Protein AF-R6C6R6-F1 (afdb_monomer_lite)

Foldseek 3Di:
DVLLVVLVVLCVDPDPVSVVVSVVCNVVVVVVLVVVCVVPVQLNVLLVVLVVQLVVCQVVLDLDLVSNLQSQLSSQLSVQLVPDDDDPVLSNLSSNLRSLVSSLVSLLVLLLCVFVCQQVVHRGSLDDPPQDADPNSTTDPVSSLVSLVVSVVVNVVSLVVSVVSVVVDDPDPCVVVVCCCSVPVSVVSSVQSSDPDRDPPPPPPDDPD

Secondary structure (DSSP, 8-state):
-HHHHHHHHTTTSS-HHHHHHHHHHHHHHHHHHHHHHHH-HHHHHHHHHHHHHHHHHHHTT---HHHHHHHHHHHHHHHHHHH--S-HHHHHHHHHHHHHHHHHHHHHHHHHHHHHHHHHT---TT--TT--B-TTSPBPHHHHHHHHHHHHHHHHHHHHHHHHHHTTS--GGGHHHHHIIIIIIHHHHHHHHT-SSPPP---------

Sequence (209 aa):
MLDYHKLRDDLHDKGFKKRLAAAAMLPFFAKPYKQAAARQPYISQQIEQAMAFQREIEDMNIRSVDAAAEPTARMMKAVFRGVCRYDPDDREVMGEFGYLLGRFVYICDALDDLKDDFKKRAYNPLVTKSTAMTTAGEITRESFEHAAEYARRSAYLTLGQLADRYVQLDFGDMQPITDNVVYMGLKSSLEAAAKFDKKEKKDTKGKRI

Radius of gyration: 19.13 Å; chains: 1; bounding box: 48×52×48 Å

Structure (mmCIF, N/CA/C/O backbone):
data_AF-R6C6R6-F1
#
_entry.id   AF-R6C6R6-F1
#
loop_
_atom_site.group_PDB
_atom_site.id
_atom_site.type_symbol
_atom_site.label_atom_id
_atom_site.label_alt_id
_atom_site.label_comp_id
_atom_site.label_asym_id
_atom_site.label_entity_id
_atom_site.label_seq_id
_atom_site.pdbx_PDB_ins_code
_atom_site.Cartn_x
_atom_site.Cartn_y
_atom_site.Cartn_z
_atom_site.occupancy
_atom_site.B_iso_or_equiv
_atom_site.auth_seq_id
_atom_site.auth_comp_id
_atom_site.auth_asym_id
_atom_site.auth_atom_id
_atom_site.pdbx_PDB_model_num
ATOM 1 N N . MET A 1 1 ? -9.134 -2.228 -16.203 1.00 45.94 1 MET A N 1
ATOM 2 C CA . MET A 1 1 ? -8.877 -3.648 -15.849 1.00 45.94 1 MET A CA 1
ATOM 3 C C . MET A 1 1 ? -9.356 -3.925 -14.432 1.00 45.94 1 MET A C 1
ATOM 5 O O . MET A 1 1 ? -10.146 -4.837 -14.257 1.00 45.94 1 MET A O 1
ATOM 9 N N . LEU A 1 2 ? -8.994 -3.068 -13.471 1.00 42.81 2 LEU A N 1
ATOM 10 C CA . LEU A 1 2 ? -9.509 -3.092 -12.096 1.00 42.81 2 LEU A CA 1
ATOM 11 C C . LEU A 1 2 ? -11.033 -2.864 -12.013 1.00 42.81 2 LEU A C 1
ATOM 13 O O . LEU A 1 2 ? -11.712 -3.561 -11.268 1.00 42.81 2 LEU A O 1
ATOM 17 N N . ASP A 1 3 ? -11.594 -1.985 -12.851 1.00 40.22 3 ASP A N 1
ATOM 18 C CA . ASP A 1 3 ? -13.033 -1.658 -12.802 1.00 40.22 3 ASP A CA 1
ATOM 19 C C . ASP A 1 3 ? -13.944 -2.819 -13.228 1.00 40.22 3 ASP A C 1
ATOM 21 O O . ASP A 1 3 ? -14.978 -3.055 -12.616 1.00 40.22 3 ASP A O 1
ATOM 25 N N . TYR A 1 4 ? -13.539 -3.598 -14.238 1.00 48.72 4 TYR A N 1
ATOM 26 C CA . TYR A 1 4 ? -14.277 -4.786 -14.701 1.00 48.72 4 TYR A CA 1
ATOM 27 C C . TYR A 1 4 ? -14.409 -5.846 -13.601 1.00 48.72 4 TYR A C 1
ATOM 29 O O . TYR A 1 4 ? -15.412 -6.550 -13.505 1.00 48.72 4 TYR A O 1
ATOM 37 N N . HIS A 1 5 ? -13.374 -5.954 -12.777 1.00 53.84 5 HIS A N 1
ATOM 38 C CA . HIS A 1 5 ? -13.279 -6.940 -11.720 1.00 53.84 5 HIS A CA 1
ATOM 39 C C . HIS A 1 5 ? -13.991 -6.482 -10.448 1.00 53.84 5 HIS A C 1
ATOM 41 O O . HIS A 1 5 ? -14.768 -7.267 -9.914 1.00 53.84 5 HIS A O 1
ATOM 47 N N . LYS A 1 6 ? -13.888 -5.193 -10.085 1.00 43.62 6 LYS A N 1
ATOM 48 C CA . LYS A 1 6 ? -14.760 -4.576 -9.069 1.00 43.62 6 LYS A CA 1
ATOM 49 C C . LYS A 1 6 ? -16.244 -4.761 -9.408 1.00 43.62 6 LYS A C 1
ATOM 51 O O . LYS A 1 6 ? -17.017 -5.182 -8.560 1.00 43.62 6 LYS A O 1
ATOM 56 N N . LEU A 1 7 ? -16.626 -4.572 -10.674 1.00 47.88 7 LEU A N 1
ATOM 57 C CA . LEU A 1 7 ? -17.994 -4.809 -11.158 1.00 47.88 7 LEU A CA 1
ATOM 58 C C . LEU A 1 7 ? -18.425 -6.285 -11.083 1.00 47.88 7 LEU A C 1
ATOM 60 O O . LEU A 1 7 ? -19.598 -6.595 -10.886 1.00 47.88 7 LEU A O 1
ATOM 64 N N . ARG A 1 8 ? -17.499 -7.227 -11.254 1.00 51.56 8 ARG A N 1
ATOM 65 C CA . ARG A 1 8 ? -17.811 -8.655 -11.142 1.00 51.56 8 ARG A CA 1
ATOM 66 C C . ARG A 1 8 ? -17.963 -9.093 -9.681 1.00 51.56 8 ARG A C 1
ATOM 68 O O . ARG A 1 8 ? -18.840 -9.912 -9.411 1.00 51.56 8 ARG A O 1
ATOM 75 N N . ASP A 1 9 ? -17.179 -8.531 -8.766 1.00 47.09 9 ASP A N 1
ATOM 76 C CA . ASP A 1 9 ? -17.296 -8.811 -7.329 1.00 47.09 9 ASP A CA 1
ATOM 77 C C . ASP A 1 9 ? -18.517 -8.103 -6.708 1.00 47.09 9 ASP A C 1
ATOM 79 O O . ASP A 1 9 ? -19.256 -8.718 -5.938 1.00 47.09 9 ASP A O 1
ATOM 83 N N . ASP A 1 10 ? -18.867 -6.895 -7.171 1.00 44.09 10 ASP A N 1
ATOM 84 C CA . ASP A 1 10 ? -20.127 -6.208 -6.823 1.00 44.09 10 ASP A CA 1
ATOM 85 C C . ASP A 1 10 ? -21.383 -6.994 -7.257 1.00 44.09 10 ASP A C 1
ATOM 87 O O . ASP A 1 10 ? -22.478 -6.802 -6.718 1.00 44.09 10 ASP A O 1
ATOM 91 N N . LEU A 1 11 ? -21.246 -7.907 -8.227 1.00 41.53 11 LEU A N 1
ATOM 92 C CA . LEU A 1 11 ? -22.311 -8.817 -8.657 1.00 41.53 11 LEU A CA 1
ATOM 93 C C . LEU A 1 11 ? -22.564 -9.962 -7.665 1.00 41.53 11 LEU A C 1
ATOM 95 O O . LEU A 1 11 ? -23.626 -10.594 -7.718 1.00 41.53 11 LEU A O 1
ATOM 99 N N . HIS A 1 12 ? -21.592 -10.244 -6.800 1.00 42.16 12 HIS A N 1
ATOM 100 C CA . HIS A 1 12 ? -21.642 -11.287 -5.779 1.00 42.16 12 HIS A CA 1
ATOM 101 C C . HIS A 1 12 ? -22.008 -10.735 -4.387 1.00 42.16 12 HIS A C 1
ATOM 103 O O . HIS A 1 12 ? -22.411 -11.511 -3.520 1.00 42.16 12 HIS A O 1
ATOM 109 N N . ASP A 1 13 ? -21.966 -9.410 -4.197 1.00 36.88 13 ASP A N 1
ATOM 110 C CA . ASP A 1 13 ? -22.347 -8.732 -2.953 1.00 36.88 13 ASP A CA 1
ATOM 111 C C . ASP A 1 13 ? -23.885 -8.594 -2.790 1.00 36.88 13 ASP A C 1
ATOM 113 O O . ASP A 1 13 ? -24.641 -8.408 -3.749 1.00 36.88 13 ASP A O 1
ATOM 117 N N . LYS A 1 14 ? -24.388 -8.704 -1.551 1.00 35.94 14 LYS A N 1
ATOM 118 C CA . LYS A 1 14 ? -25.804 -8.966 -1.181 1.00 35.94 14 LYS A CA 1
ATOM 119 C C . LYS A 1 14 ? -26.794 -7.811 -1.438 1.00 35.94 14 LYS A C 1
ATOM 121 O O . LYS A 1 14 ? -27.952 -7.885 -1.025 1.00 35.94 14 LYS A O 1
ATOM 126 N N . GLY A 1 15 ? -26.401 -6.754 -2.148 1.00 35.19 15 GLY A N 1
ATOM 127 C CA . GLY A 1 15 ? -27.272 -5.626 -2.488 1.00 35.19 15 GLY A CA 1
ATOM 128 C C . GLY A 1 15 ? -27.856 -5.734 -3.899 1.00 35.19 15 GLY A C 1
ATOM 129 O O . GLY A 1 15 ? -27.171 -5.420 -4.867 1.00 35.19 15 GLY A O 1
ATOM 130 N N . PHE A 1 16 ? -29.143 -6.077 -4.039 1.00 30.23 16 PHE A N 1
ATOM 131 C CA . PHE A 1 16 ? -29.843 -6.218 -5.336 1.00 30.23 16 PHE A CA 1
ATOM 132 C C . PHE A 1 16 ? -29.637 -5.022 -6.297 1.00 30.23 16 PHE A C 1
ATOM 134 O O . PHE A 1 16 ? -29.565 -5.202 -7.509 1.00 30.23 16 PHE A O 1
ATOM 141 N N . LYS A 1 17 ? -29.457 -3.803 -5.762 1.00 30.69 17 LYS A N 1
ATOM 142 C CA . LYS A 1 17 ? -29.185 -2.577 -6.538 1.00 30.69 17 LYS A CA 1
ATOM 143 C C . LYS A 1 17 ? -27.731 -2.449 -7.029 1.00 30.69 17 LYS A C 1
ATOM 145 O O . LYS A 1 17 ? -27.529 -1.985 -8.147 1.00 30.69 17 LYS A O 1
ATOM 150 N N . LYS A 1 18 ? -26.736 -2.888 -6.243 1.00 29.06 18 LYS A N 1
ATOM 151 C CA . LYS A 1 18 ? -25.318 -2.916 -6.660 1.00 29.06 18 LYS A CA 1
ATOM 152 C C . LYS A 1 18 ? -25.084 -3.973 -7.740 1.00 29.06 18 LYS A C 1
ATOM 154 O O . LYS A 1 18 ? -24.452 -3.678 -8.744 1.00 29.06 18 LYS A O 1
ATOM 159 N N . ARG A 1 19 ? -25.726 -5.141 -7.609 1.00 29.62 19 ARG A N 1
ATOM 160 C CA . ARG A 1 19 ? -25.684 -6.226 -8.607 1.00 29.62 19 ARG A CA 1
ATOM 161 C C . ARG A 1 19 ? -26.254 -5.803 -9.965 1.00 29.62 19 ARG A C 1
ATOM 163 O O . ARG A 1 19 ? -25.689 -6.143 -10.995 1.00 29.62 19 ARG A O 1
ATOM 170 N N . LEU A 1 20 ? -27.346 -5.034 -9.979 1.00 29.61 20 LEU A N 1
ATOM 171 C CA . LEU A 1 20 ? -27.970 -4.530 -11.213 1.00 29.61 20 LEU A CA 1
ATOM 172 C C . LEU A 1 20 ? -27.140 -3.429 -11.890 1.00 29.61 20 LEU A C 1
ATOM 174 O O . LEU A 1 20 ? -26.973 -3.454 -13.108 1.00 29.61 20 LEU A O 1
ATOM 178 N N . ALA A 1 21 ? -26.582 -2.498 -11.112 1.00 32.16 21 ALA A N 1
ATOM 179 C CA . ALA A 1 21 ? -25.675 -1.474 -11.633 1.00 32.16 21 ALA A CA 1
ATOM 180 C C . ALA A 1 21 ? -24.381 -2.096 -12.178 1.00 32.16 21 ALA A C 1
ATOM 182 O O . ALA A 1 21 ? -23.897 -1.706 -13.243 1.00 32.16 21 ALA A O 1
ATOM 183 N N . ALA A 1 22 ? -23.868 -3.118 -11.493 1.00 29.33 22 ALA A N 1
ATOM 184 C CA . ALA A 1 22 ? -22.659 -3.795 -11.902 1.00 29.33 22 ALA A CA 1
ATOM 185 C C . ALA A 1 22 ? -22.863 -4.687 -13.144 1.00 29.33 22 ALA A C 1
ATOM 187 O O . ALA A 1 22 ? -22.059 -4.643 -14.079 1.00 29.33 22 ALA A O 1
ATOM 188 N N . ALA A 1 23 ? -24.008 -5.378 -13.237 1.00 36.09 23 ALA A N 1
ATOM 189 C CA . ALA A 1 23 ? -24.433 -6.125 -14.425 1.00 36.09 23 ALA A CA 1
ATOM 190 C C . ALA A 1 23 ? -24.581 -5.229 -15.664 1.00 36.09 23 ALA A C 1
ATOM 192 O O . ALA A 1 23 ? -24.237 -5.641 -16.772 1.00 36.09 23 ALA A O 1
ATOM 193 N N . ALA A 1 24 ? -25.071 -4.000 -15.481 1.00 38.59 24 ALA A N 1
ATOM 194 C CA . ALA A 1 24 ? -25.282 -3.049 -16.568 1.00 38.59 24 ALA A CA 1
ATOM 195 C C . ALA A 1 24 ? -23.970 -2.458 -17.118 1.00 38.59 24 ALA A C 1
ATOM 197 O O . ALA A 1 24 ? -23.892 -2.156 -18.309 1.00 38.59 24 ALA A O 1
ATOM 198 N N . MET A 1 25 ? -22.925 -2.325 -16.291 1.00 33.78 25 MET A N 1
ATOM 199 C CA . MET A 1 25 ? -21.623 -1.792 -16.727 1.00 33.78 25 MET A CA 1
ATOM 200 C C . MET A 1 25 ? -20.642 -2.867 -17.225 1.00 33.78 25 MET A C 1
ATOM 202 O O . MET A 1 25 ? -19.769 -2.575 -18.043 1.00 33.78 25 MET A O 1
ATOM 206 N N . LEU A 1 26 ? -20.811 -4.126 -16.816 1.00 33.47 26 LEU A N 1
ATOM 207 C CA . LEU A 1 26 ? -20.031 -5.283 -17.281 1.00 33.47 26 LEU A CA 1
ATOM 208 C C . LEU A 1 26 ? -19.850 -5.386 -18.818 1.00 33.47 26 LEU A C 1
ATOM 210 O O . LEU A 1 26 ? -18.713 -5.600 -19.251 1.00 33.47 26 LEU A O 1
ATOM 214 N N . PRO A 1 27 ? -20.873 -5.190 -19.680 1.00 40.22 27 PRO A N 1
ATOM 215 C CA . PRO A 1 27 ? -20.688 -5.246 -21.136 1.00 40.22 27 PRO A CA 1
ATOM 216 C C . PRO A 1 27 ? -19.832 -4.099 -21.702 1.00 40.22 27 PRO A C 1
ATOM 218 O O . PRO A 1 27 ? -19.178 -4.287 -22.732 1.00 40.22 27 PRO A O 1
ATOM 221 N N . PHE A 1 28 ? -19.767 -2.947 -21.025 1.00 38.69 28 PHE A N 1
ATOM 222 C CA . PHE A 1 28 ? -18.937 -1.810 -21.441 1.00 38.69 28 PHE A CA 1
ATOM 223 C C . PHE A 1 28 ? -17.450 -2.023 -21.123 1.00 38.69 28 PHE A C 1
ATOM 225 O O . PHE A 1 28 ? -16.595 -1.611 -21.906 1.00 38.69 28 PHE A O 1
ATOM 232 N N . PHE A 1 29 ? -17.127 -2.745 -20.043 1.00 36.06 29 PHE A N 1
ATOM 233 C CA . PHE A 1 29 ? -15.743 -3.056 -19.657 1.00 36.06 29 PHE A CA 1
ATOM 234 C C . PHE A 1 29 ? -15.238 -4.421 -20.164 1.00 36.06 29 PHE A C 1
ATOM 236 O O . PHE A 1 29 ? -14.026 -4.633 -20.243 1.00 36.06 29 PHE A O 1
ATOM 243 N N . ALA A 1 30 ? -16.132 -5.315 -20.603 1.00 42.78 30 ALA A N 1
ATOM 244 C CA . ALA A 1 30 ? -15.779 -6.622 -21.163 1.00 42.78 30 ALA A CA 1
ATOM 245 C C . ALA A 1 30 ? -15.015 -6.534 -22.496 1.00 42.78 30 ALA A C 1
ATOM 247 O O . ALA A 1 30 ? -14.105 -7.325 -22.740 1.00 42.78 30 ALA A O 1
ATOM 248 N N . LYS A 1 31 ? -15.364 -5.584 -23.376 1.00 40.31 31 LYS A N 1
ATOM 249 C CA . LYS A 1 31 ? -14.682 -5.402 -24.673 1.00 40.31 31 LYS A CA 1
ATOM 250 C C . LYS A 1 31 ? -13.244 -4.875 -24.515 1.00 40.31 31 LYS A C 1
ATOM 252 O O . LYS A 1 31 ? -12.348 -5.509 -25.071 1.00 40.31 31 LYS A O 1
ATOM 257 N N . PRO A 1 32 ? -12.983 -3.804 -23.740 1.00 42.75 32 PRO A N 1
ATOM 258 C CA . PRO A 1 32 ? -11.622 -3.344 -23.455 1.00 42.75 32 PRO A CA 1
ATOM 259 C C . PRO A 1 32 ? -10.790 -4.388 -22.707 1.00 42.75 32 PRO A C 1
ATOM 261 O O . PRO A 1 32 ? -9.621 -4.567 -23.028 1.00 42.75 32 PRO A O 1
ATOM 264 N N . TYR A 1 33 ? -11.394 -5.119 -21.760 1.00 44.88 33 TYR A N 1
ATOM 265 C CA . TYR A 1 33 ? -10.733 -6.215 -21.048 1.00 44.88 33 TYR A CA 1
ATOM 266 C C . TYR A 1 33 ? -10.312 -7.337 -22.000 1.00 44.88 33 TYR A C 1
ATOM 268 O O . TYR A 1 33 ? -9.147 -7.710 -22.014 1.00 44.88 33 TYR A O 1
ATOM 276 N N . LYS A 1 34 ? -11.214 -7.811 -22.871 1.00 49.53 34 LYS A N 1
ATOM 277 C CA . LYS A 1 34 ? -10.889 -8.836 -23.876 1.00 49.53 34 LYS A CA 1
ATOM 278 C C . LYS A 1 34 ? -9.846 -8.357 -24.890 1.00 49.53 34 LYS A C 1
ATOM 280 O O . LYS A 1 34 ? -8.993 -9.139 -25.291 1.00 49.53 34 LYS A O 1
ATOM 285 N N . GLN A 1 35 ? -9.873 -7.082 -25.282 1.00 46.88 35 GLN A N 1
ATOM 286 C CA . GLN A 1 35 ? -8.873 -6.506 -26.190 1.00 46.88 35 GLN A CA 1
ATOM 287 C C . GLN A 1 35 ? -7.502 -6.320 -25.523 1.00 46.88 35 GLN A C 1
ATOM 289 O O . GLN A 1 35 ? -6.482 -6.561 -26.165 1.00 46.88 35 GLN A O 1
ATOM 294 N N . ALA A 1 36 ? -7.457 -5.929 -24.249 1.00 50.09 36 ALA A N 1
ATOM 295 C CA . ALA A 1 36 ? -6.220 -5.832 -23.475 1.00 50.09 36 ALA A CA 1
ATOM 296 C C . ALA A 1 36 ? -5.644 -7.221 -23.156 1.00 50.09 36 ALA A C 1
ATOM 298 O O . ALA A 1 36 ? -4.452 -7.445 -23.351 1.00 50.09 36 ALA A O 1
ATOM 299 N N . ALA A 1 37 ? -6.496 -8.174 -22.768 1.00 53.78 37 ALA A N 1
ATOM 300 C CA . ALA A 1 37 ? -6.126 -9.564 -22.516 1.00 53.78 37 ALA A CA 1
ATOM 301 C C . ALA A 1 37 ? -5.595 -10.261 -23.777 1.00 53.78 37 ALA A C 1
ATOM 303 O O . ALA A 1 37 ? -4.607 -10.983 -23.706 1.00 53.78 37 ALA A O 1
ATOM 304 N N . ALA A 1 38 ? -6.177 -9.986 -24.950 1.00 56.56 38 ALA A N 1
ATOM 305 C CA . ALA A 1 38 ? -5.672 -10.505 -26.222 1.00 56.56 38 ALA A CA 1
ATOM 306 C C . ALA A 1 38 ? -4.298 -9.925 -26.612 1.00 56.56 38 ALA A C 1
ATOM 308 O O . ALA A 1 38 ? -3.526 -10.588 -27.298 1.00 56.56 38 ALA A O 1
ATOM 309 N N . ARG A 1 39 ? -3.977 -8.695 -26.183 1.00 59.78 39 ARG A N 1
ATOM 310 C CA . ARG A 1 39 ? -2.691 -8.030 -26.469 1.00 59.78 39 ARG A CA 1
ATOM 311 C C . ARG A 1 39 ? -1.595 -8.371 -25.459 1.00 59.78 39 ARG A C 1
ATOM 313 O O . ARG A 1 39 ? -0.421 -8.273 -25.798 1.00 59.78 39 ARG A O 1
ATOM 320 N N . GLN A 1 40 ? -1.968 -8.729 -24.230 1.00 62.62 40 GLN A N 1
ATOM 321 C CA . GLN A 1 40 ? -1.055 -9.101 -23.145 1.00 62.62 40 GLN A CA 1
ATOM 322 C C . GLN A 1 40 ? -1.608 -10.309 -22.359 1.00 62.62 40 GLN A C 1
ATOM 324 O O . GLN A 1 40 ? -2.056 -10.155 -21.216 1.00 62.62 40 GLN A O 1
ATOM 329 N N . PRO A 1 41 ? -1.575 -11.524 -22.945 1.00 73.75 41 PRO A N 1
ATOM 330 C CA . PRO A 1 41 ? -2.169 -12.720 -22.338 1.00 73.75 41 PRO A CA 1
ATOM 331 C C . PRO A 1 41 ? -1.547 -13.076 -20.984 1.00 73.75 41 PRO A C 1
ATOM 333 O O . PRO A 1 41 ? -2.255 -13.443 -20.050 1.00 73.75 41 PRO A O 1
ATOM 336 N N . TYR A 1 42 ? -0.229 -12.891 -20.859 1.00 71.31 42 TYR A N 1
ATOM 337 C CA . TYR A 1 42 ? 0.515 -13.142 -19.624 1.00 71.31 42 TYR A CA 1
ATOM 338 C C . TYR A 1 42 ? 0.008 -12.281 -18.456 1.00 71.31 42 TYR A C 1
ATOM 340 O O . TYR A 1 42 ? -0.292 -12.804 -17.386 1.00 71.31 42 TYR A O 1
ATOM 348 N N . ILE A 1 43 ? -0.158 -10.970 -18.666 1.00 67.50 43 ILE A N 1
ATOM 349 C CA . ILE A 1 43 ? -0.641 -10.047 -17.625 1.00 67.50 43 ILE A CA 1
ATOM 350 C C . ILE A 1 43 ? -2.084 -10.391 -17.234 1.00 67.50 43 ILE A C 1
ATOM 352 O O . ILE A 1 43 ? -2.416 -10.398 -16.051 1.00 67.50 43 ILE A O 1
ATOM 356 N N . SER A 1 44 ? -2.932 -10.735 -18.211 1.00 70.12 44 SER A N 1
ATOM 357 C CA . SER A 1 44 ? -4.315 -11.150 -17.944 1.00 70.12 44 SER A CA 1
ATOM 358 C C . SER A 1 44 ? -4.384 -12.389 -17.054 1.00 70.12 44 SER A C 1
ATOM 360 O O . SER A 1 44 ? -5.134 -12.399 -16.082 1.00 70.12 44 SER A O 1
ATOM 362 N N . GLN A 1 45 ? -3.569 -13.407 -17.344 1.00 78.31 45 GLN A N 1
ATOM 363 C CA . GLN A 1 45 ? -3.516 -14.628 -16.541 1.00 78.31 45 GLN A CA 1
ATOM 364 C C . GLN A 1 45 ? -3.059 -14.344 -15.104 1.00 78.31 45 GLN A C 1
ATOM 366 O O . GLN A 1 45 ? -3.636 -14.876 -14.159 1.00 78.31 45 GLN A O 1
ATOM 371 N N . GLN A 1 46 ? -2.048 -13.487 -14.922 1.00 71.88 46 GLN A N 1
ATOM 372 C CA . GLN A 1 46 ? -1.569 -13.116 -13.586 1.00 71.88 46 GLN A CA 1
ATOM 373 C C . GLN A 1 46 ? -2.634 -12.366 -12.776 1.00 71.88 46 GLN A C 1
ATOM 375 O O . GLN A 1 46 ? -2.768 -12.596 -11.577 1.00 71.88 46 GLN A O 1
ATOM 380 N N . ILE A 1 47 ? -3.436 -11.521 -13.427 1.00 67.19 47 ILE A N 1
ATOM 381 C CA . ILE A 1 47 ? -4.555 -10.819 -12.784 1.00 67.19 47 ILE A CA 1
ATOM 382 C C . ILE A 1 47 ? -5.655 -11.793 -12.367 1.00 67.19 47 ILE A C 1
ATOM 384 O O . ILE A 1 47 ? -6.148 -11.713 -11.245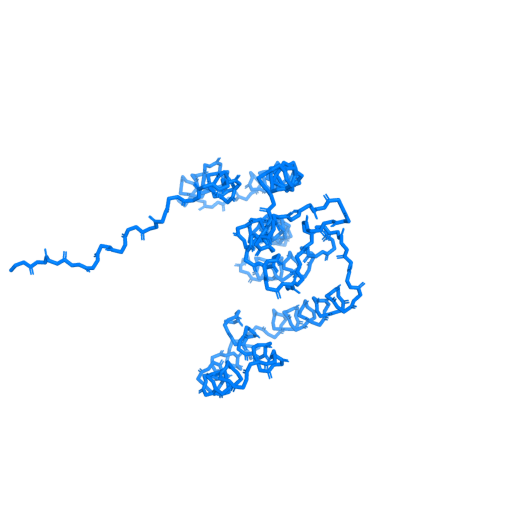 1.00 67.19 47 ILE A O 1
ATOM 388 N N . GLU A 1 48 ? -6.022 -12.740 -13.230 1.00 74.56 48 GLU A N 1
ATOM 389 C CA . GLU A 1 48 ? -7.021 -13.758 -12.889 1.00 74.56 48 GLU A CA 1
ATOM 390 C C . GLU A 1 48 ? -6.575 -14.627 -11.706 1.00 74.56 48 GLU A C 1
ATOM 392 O O . GLU A 1 48 ? -7.373 -14.886 -10.803 1.00 74.56 48 GLU A O 1
ATOM 397 N N . GLN A 1 49 ? -5.299 -15.027 -11.681 1.00 76.06 49 GLN A N 1
ATOM 398 C CA . GLN A 1 49 ? -4.707 -15.766 -10.563 1.00 76.06 49 GLN A CA 1
ATOM 399 C C . GLN A 1 49 ? -4.709 -14.942 -9.273 1.00 76.06 49 GLN A C 1
ATOM 401 O O . GLN A 1 49 ? -5.113 -15.454 -8.233 1.00 76.06 49 GLN A O 1
ATOM 406 N N . ALA A 1 50 ? -4.314 -13.666 -9.339 1.00 69.06 50 ALA A N 1
ATOM 407 C CA . ALA A 1 50 ? -4.346 -12.769 -8.188 1.00 69.06 50 ALA A CA 1
ATOM 408 C C . ALA A 1 50 ? -5.767 -12.636 -7.624 1.00 69.06 50 ALA A C 1
ATOM 410 O O . ALA A 1 50 ? -5.970 -12.780 -6.427 1.00 69.06 50 ALA A O 1
ATOM 411 N N . MET A 1 51 ? -6.775 -12.459 -8.476 1.00 69.69 51 MET A N 1
ATOM 412 C CA . MET A 1 51 ? -8.165 -12.380 -8.025 1.00 69.69 51 MET A CA 1
ATOM 413 C C . MET A 1 51 ? -8.701 -13.675 -7.420 1.00 69.69 51 MET A C 1
ATOM 415 O O . MET A 1 51 ? -9.497 -13.636 -6.485 1.00 69.69 51 MET A O 1
ATOM 419 N N . ALA A 1 52 ? -8.343 -14.828 -7.990 1.00 76.81 52 ALA A N 1
ATOM 420 C CA . ALA A 1 52 ? -8.709 -16.112 -7.402 1.00 76.81 52 ALA A CA 1
ATOM 421 C C . ALA A 1 52 ? -8.107 -16.238 -5.999 1.00 76.81 52 ALA A C 1
ATOM 423 O O . ALA A 1 52 ? -8.827 -16.541 -5.054 1.00 76.81 52 ALA A O 1
ATOM 424 N N . PHE A 1 53 ? -6.831 -15.883 -5.862 1.00 75.56 53 PHE A N 1
ATOM 425 C CA . PHE A 1 53 ? -6.138 -15.916 -4.586 1.00 75.56 53 PHE A CA 1
ATOM 426 C C . PHE A 1 53 ? -6.699 -14.907 -3.573 1.00 75.56 53 PHE A C 1
ATOM 428 O O . PHE A 1 53 ? -6.856 -15.241 -2.405 1.00 75.56 53 PHE A O 1
ATOM 435 N N . GLN A 1 54 ? -7.088 -13.704 -4.007 1.00 73.44 54 GLN A N 1
ATOM 436 C CA . GLN A 1 54 ? -7.753 -12.730 -3.140 1.00 73.44 54 GLN A CA 1
ATOM 437 C C . GLN A 1 54 ? -9.044 -13.299 -2.538 1.00 73.44 54 GLN A C 1
ATOM 439 O O . GLN A 1 54 ? -9.245 -13.200 -1.331 1.00 73.44 54 GLN A O 1
ATOM 444 N N . ARG A 1 55 ? -9.876 -13.957 -3.356 1.00 76.12 55 ARG A N 1
ATOM 445 C CA . ARG A 1 55 ? -11.096 -14.616 -2.868 1.00 76.12 55 ARG A CA 1
ATOM 446 C C . ARG A 1 55 ? -10.794 -15.704 -1.843 1.00 76.12 55 ARG A C 1
ATOM 448 O O . ARG A 1 55 ? -11.472 -15.776 -0.830 1.00 76.12 55 ARG A O 1
ATOM 455 N N . GLU A 1 56 ? -9.758 -16.508 -2.069 1.00 83.12 56 GLU A N 1
ATOM 456 C CA . GLU A 1 56 ? -9.340 -17.534 -1.105 1.00 83.12 56 GLU A CA 1
ATOM 457 C C . GLU A 1 56 ? -8.912 -16.921 0.237 1.00 83.12 56 GLU A C 1
ATOM 459 O O . GLU A 1 56 ? -9.312 -17.415 1.290 1.00 83.12 56 GLU A O 1
ATOM 464 N N . ILE A 1 57 ? -8.144 -15.826 0.221 1.00 76.31 57 ILE A N 1
ATOM 465 C CA . ILE A 1 57 ? -7.722 -15.116 1.439 1.00 76.31 57 ILE A CA 1
ATOM 466 C C . ILE A 1 57 ? -8.925 -14.553 2.211 1.00 76.31 57 ILE A C 1
ATOM 468 O O . ILE A 1 57 ? -8.981 -14.678 3.441 1.00 76.31 57 ILE A O 1
ATOM 472 N N . GLU A 1 58 ? -9.880 -13.953 1.497 1.00 76.12 58 GLU A N 1
ATOM 473 C CA . GLU A 1 58 ? -11.112 -13.402 2.070 1.00 76.12 58 GLU A CA 1
ATOM 474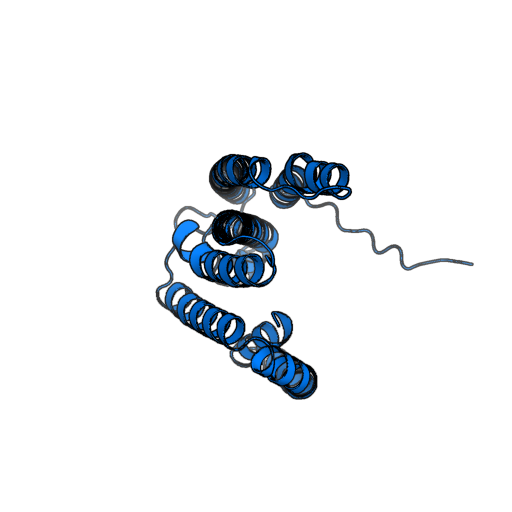 C C . GLU A 1 58 ? -11.998 -14.510 2.664 1.00 76.12 58 GLU A C 1
ATOM 476 O O . GLU A 1 58 ? -12.444 -14.388 3.808 1.00 76.12 58 GLU A O 1
ATOM 481 N N . ASP A 1 59 ? -12.173 -15.627 1.950 1.00 80.75 59 ASP A N 1
ATOM 482 C CA . ASP A 1 59 ? -12.950 -16.790 2.402 1.00 80.75 59 ASP A CA 1
ATOM 483 C C . ASP A 1 59 ? -12.318 -17.464 3.631 1.00 80.75 59 ASP A C 1
ATOM 485 O O . ASP A 1 59 ? -13.017 -17.852 4.572 1.00 80.75 59 ASP A O 1
ATOM 489 N N . MET A 1 60 ? -10.985 -17.569 3.667 1.00 82.12 60 MET A N 1
ATOM 490 C CA . MET A 1 60 ? -10.243 -18.079 4.827 1.00 82.12 60 MET A CA 1
ATOM 491 C C . MET A 1 60 ? -10.203 -17.082 5.996 1.00 82.12 60 MET A C 1
ATOM 493 O O . MET A 1 60 ? -9.778 -17.445 7.096 1.00 82.12 60 MET A O 1
ATOM 497 N N . ASN A 1 61 ? -10.645 -15.836 5.783 1.00 76.75 61 ASN A N 1
ATOM 498 C CA . ASN A 1 61 ? -10.637 -14.747 6.759 1.00 76.75 61 ASN A CA 1
ATOM 499 C C . ASN A 1 61 ? -9.260 -14.561 7.424 1.00 76.75 61 ASN A C 1
ATOM 501 O O . ASN A 1 61 ? -9.147 -14.365 8.642 1.00 76.75 61 ASN A O 1
ATOM 505 N N . ILE A 1 62 ? -8.192 -14.666 6.627 1.00 77.25 62 ILE A N 1
ATOM 506 C CA . ILE A 1 62 ? -6.818 -14.538 7.119 1.00 77.25 62 ILE A CA 1
ATOM 507 C C . ILE A 1 62 ? -6.588 -13.085 7.529 1.00 77.25 62 ILE A C 1
ATOM 509 O O . ILE A 1 62 ? -6.659 -12.175 6.712 1.00 77.25 62 ILE A O 1
ATOM 513 N N . ARG A 1 63 ? -6.276 -12.847 8.804 1.00 78.44 63 ARG A N 1
ATOM 514 C CA . ARG A 1 63 ? -6.028 -11.502 9.351 1.00 78.44 63 ARG A CA 1
ATOM 515 C C . ARG A 1 63 ? -4.540 -11.172 9.366 1.00 78.44 63 ARG A C 1
ATOM 517 O O . ARG A 1 63 ? -3.951 -10.955 10.421 1.00 78.44 63 ARG A O 1
ATOM 524 N N . SER A 1 64 ? -3.932 -11.209 8.186 1.00 87.06 64 SER A N 1
ATOM 525 C CA . SER A 1 64 ? -2.541 -10.821 7.968 1.00 87.06 64 SER A CA 1
ATOM 526 C C . SER A 1 64 ? -2.488 -9.823 6.826 1.00 87.06 64 SER A C 1
ATOM 528 O O . SER A 1 64 ? -2.915 -10.134 5.717 1.00 87.06 64 SER A O 1
ATOM 530 N N . VAL A 1 65 ? -1.947 -8.635 7.096 1.00 87.62 65 VAL A N 1
ATOM 531 C CA . VAL A 1 65 ? -1.751 -7.600 6.073 1.00 87.62 65 VAL A CA 1
ATOM 532 C C . VAL A 1 65 ? -0.849 -8.102 4.948 1.00 87.62 65 VAL A C 1
ATOM 534 O O . VAL A 1 65 ? -1.097 -7.776 3.794 1.00 87.62 65 VAL A O 1
ATOM 537 N N . ASP A 1 66 ? 0.147 -8.932 5.263 1.00 87.81 66 ASP A N 1
ATOM 538 C CA . ASP A 1 66 ? 1.032 -9.519 4.256 1.00 87.81 66 ASP A CA 1
ATOM 539 C C . ASP A 1 66 ? 0.266 -10.438 3.306 1.00 87.81 66 ASP A C 1
ATOM 541 O O . ASP A 1 66 ? 0.321 -10.261 2.092 1.00 87.81 66 ASP A O 1
ATOM 545 N N . ALA A 1 67 ? -0.511 -11.371 3.861 1.00 88.00 67 ALA A N 1
ATOM 546 C CA . ALA A 1 67 ? -1.294 -12.309 3.062 1.00 88.00 67 ALA A CA 1
ATOM 547 C C . ALA A 1 67 ? -2.376 -11.595 2.240 1.00 88.00 67 ALA A C 1
ATOM 549 O O . ALA A 1 67 ? -2.626 -11.954 1.094 1.00 88.00 67 ALA A O 1
ATOM 550 N N . ALA A 1 68 ? -2.995 -10.565 2.816 1.00 84.69 68 ALA A N 1
ATOM 551 C CA . ALA A 1 68 ? -4.054 -9.805 2.171 1.00 84.69 68 ALA A CA 1
ATOM 552 C C . ALA A 1 68 ? -3.532 -8.876 1.059 1.00 84.69 68 ALA A C 1
ATOM 554 O O . ALA A 1 68 ? -4.222 -8.652 0.066 1.00 84.69 68 ALA A O 1
ATOM 555 N N . ALA A 1 69 ? -2.294 -8.386 1.179 1.00 86.06 69 ALA A N 1
ATOM 556 C CA . ALA A 1 69 ? -1.652 -7.557 0.162 1.00 86.06 69 ALA A CA 1
ATOM 557 C C . ALA A 1 69 ? -1.062 -8.359 -1.012 1.00 86.06 69 ALA A C 1
ATOM 559 O O . ALA A 1 69 ? -0.908 -7.811 -2.108 1.00 86.06 69 ALA A O 1
ATOM 560 N N . GLU A 1 70 ? -0.744 -9.639 -0.801 1.00 87.88 70 GLU A N 1
ATOM 561 C CA . GLU A 1 70 ? -0.083 -10.522 -1.771 1.00 87.88 70 GLU A CA 1
ATOM 562 C C . GLU A 1 70 ? -0.753 -10.541 -3.163 1.00 87.88 70 GLU A C 1
ATOM 564 O O . GLU A 1 70 ? -0.044 -10.362 -4.159 1.00 87.88 70 GLU A O 1
ATOM 569 N N . PRO A 1 71 ? -2.092 -10.671 -3.298 1.00 79.94 71 PRO A N 1
ATOM 570 C CA . PRO A 1 71 ? -2.752 -10.610 -4.603 1.00 79.94 71 PRO A CA 1
ATOM 571 C C . PRO A 1 71 ? -2.448 -9.320 -5.372 1.00 79.94 71 PRO A C 1
ATOM 573 O O . PRO A 1 71 ? -2.061 -9.346 -6.545 1.00 79.94 71 PRO A O 1
ATOM 576 N N . THR A 1 72 ? -2.581 -8.180 -4.691 1.00 77.81 72 THR A N 1
ATOM 577 C CA . THR A 1 72 ? -2.374 -6.853 -5.278 1.00 77.81 72 THR A CA 1
ATOM 578 C C . THR A 1 72 ? -0.910 -6.654 -5.663 1.00 77.81 72 THR A C 1
ATOM 580 O O . THR A 1 72 ? -0.614 -6.172 -6.760 1.00 77.81 72 THR A O 1
ATOM 583 N N . ALA A 1 73 ? 0.009 -7.081 -4.797 1.00 85.12 73 ALA A N 1
ATOM 584 C CA . ALA A 1 73 ? 1.444 -7.015 -5.031 1.00 85.12 73 ALA A CA 1
ATOM 585 C C . ALA A 1 73 ? 1.857 -7.851 -6.256 1.00 85.12 73 ALA A C 1
ATOM 587 O O . ALA A 1 73 ? 2.516 -7.344 -7.166 1.00 85.12 73 ALA A O 1
ATOM 588 N N . ARG A 1 74 ? 1.400 -9.105 -6.363 1.00 83.44 74 ARG A N 1
ATOM 589 C CA . ARG A 1 74 ? 1.691 -9.974 -7.520 1.00 83.44 74 ARG A CA 1
ATOM 590 C C . ARG A 1 74 ? 1.123 -9.431 -8.827 1.00 83.44 74 ARG A C 1
ATOM 592 O O . ARG A 1 74 ? 1.794 -9.483 -9.860 1.00 83.44 74 ARG A O 1
ATOM 599 N N . MET A 1 75 ? -0.087 -8.879 -8.785 1.00 77.69 75 MET A N 1
ATOM 600 C CA . MET A 1 75 ? -0.684 -8.222 -9.943 1.00 77.69 75 MET A CA 1
ATOM 601 C C . MET A 1 75 ? 0.173 -7.041 -10.414 1.00 77.69 75 MET A C 1
ATOM 603 O O . MET A 1 75 ? 0.503 -6.961 -11.599 1.00 77.69 75 MET A O 1
ATOM 607 N N . MET A 1 76 ? 0.561 -6.138 -9.507 1.00 79.88 76 MET A N 1
ATOM 608 C CA . MET A 1 76 ? 1.399 -4.997 -9.881 1.00 79.88 76 MET A CA 1
ATOM 609 C C . MET A 1 76 ? 2.782 -5.441 -10.360 1.00 79.88 76 MET A C 1
ATOM 611 O O . MET A 1 76 ? 3.248 -4.914 -11.368 1.00 79.88 76 MET A O 1
ATOM 615 N N . LYS A 1 77 ? 3.387 -6.474 -9.757 1.00 85.62 77 LYS A N 1
ATOM 616 C CA . LYS A 1 77 ? 4.627 -7.088 -10.262 1.00 85.62 77 LYS A CA 1
ATOM 617 C C . LYS A 1 77 ? 4.507 -7.480 -11.730 1.00 85.62 77 LYS A C 1
ATOM 619 O O . LYS A 1 77 ? 5.352 -7.105 -12.536 1.00 85.62 77 LYS A O 1
ATOM 624 N N . ALA A 1 78 ? 3.450 -8.203 -12.098 1.00 79.88 78 ALA A N 1
ATOM 625 C CA . ALA A 1 78 ? 3.245 -8.647 -13.475 1.00 79.88 78 ALA A CA 1
ATOM 626 C C . ALA A 1 78 ? 3.082 -7.475 -14.458 1.00 79.88 78 ALA A C 1
ATOM 628 O O . ALA A 1 78 ? 3.640 -7.517 -15.556 1.00 79.88 78 ALA A O 1
ATOM 629 N N . VAL A 1 79 ? 2.353 -6.426 -14.059 1.00 76.81 79 VAL A N 1
ATOM 630 C CA . VAL A 1 79 ? 2.159 -5.215 -14.872 1.00 76.81 79 VAL A CA 1
ATOM 631 C C . VAL A 1 79 ? 3.479 -4.473 -15.074 1.00 76.81 79 VAL A C 1
ATOM 633 O O . VAL A 1 79 ? 3.858 -4.206 -16.212 1.00 76.81 79 VAL A O 1
ATOM 636 N N . PHE A 1 80 ? 4.198 -4.183 -13.990 1.00 81.62 80 PHE A N 1
ATOM 637 C CA . PHE A 1 80 ? 5.449 -3.425 -14.026 1.00 81.62 80 PHE A CA 1
ATOM 638 C C . PHE A 1 80 ? 6.560 -4.178 -14.773 1.00 81.62 80 PHE A C 1
ATOM 640 O O . PHE A 1 80 ? 7.260 -3.610 -15.610 1.00 81.62 80 PHE A O 1
ATOM 647 N N . ARG A 1 81 ? 6.639 -5.497 -14.583 1.00 85.19 81 ARG A N 1
ATOM 648 C CA . ARG A 1 81 ? 7.523 -6.371 -15.362 1.00 85.19 81 ARG A CA 1
ATOM 649 C C . ARG A 1 81 ? 7.195 -6.341 -16.861 1.00 85.19 81 ARG A C 1
ATOM 651 O O . ARG A 1 81 ? 8.095 -6.406 -17.691 1.00 85.19 81 ARG A O 1
ATOM 658 N N . GLY A 1 82 ? 5.914 -6.244 -17.223 1.00 76.06 82 GLY A N 1
ATOM 659 C CA . GLY A 1 82 ? 5.454 -6.223 -18.615 1.00 76.06 82 GLY A CA 1
ATOM 660 C C . GLY A 1 82 ? 5.688 -4.901 -19.356 1.00 76.06 82 GLY A C 1
ATOM 661 O O . GLY A 1 82 ? 5.757 -4.905 -20.585 1.00 76.06 82 GLY A O 1
ATOM 662 N N . VAL A 1 83 ? 5.817 -3.778 -18.641 1.00 75.31 83 VAL A N 1
ATOM 663 C CA . VAL A 1 83 ? 6.090 -2.464 -19.256 1.00 75.31 83 VAL A CA 1
ATOM 664 C C . VAL A 1 83 ? 7.581 -2.196 -19.474 1.00 75.31 83 VAL A C 1
ATOM 666 O O . VAL A 1 83 ? 7.917 -1.375 -20.325 1.00 75.31 83 VAL A O 1
ATOM 669 N N . CYS A 1 84 ? 8.474 -2.900 -18.770 1.00 75.88 84 CYS A N 1
ATOM 670 C CA . CYS A 1 84 ? 9.919 -2.769 -18.957 1.00 75.88 84 CYS A CA 1
ATOM 671 C C . CYS A 1 84 ? 10.372 -3.423 -20.278 1.00 75.88 84 CYS A C 1
ATOM 673 O O . CYS A 1 84 ? 10.207 -4.631 -20.490 1.00 75.88 84 CYS A O 1
ATOM 675 N N . ARG A 1 85 ? 10.919 -2.611 -21.193 1.00 66.88 85 ARG A N 1
ATOM 676 C CA . ARG A 1 85 ? 11.154 -2.985 -22.600 1.00 66.88 85 ARG A CA 1
ATOM 677 C C . ARG A 1 85 ? 12.599 -3.325 -22.968 1.00 66.88 85 ARG A C 1
ATOM 679 O O . ARG A 1 85 ? 12.785 -3.846 -24.064 1.00 66.88 85 ARG A O 1
ATOM 686 N N . TYR A 1 86 ? 13.579 -3.064 -22.106 1.00 58.94 86 TYR A N 1
ATOM 687 C CA . TYR A 1 86 ? 14.969 -2.940 -22.559 1.00 58.94 86 TYR A CA 1
ATOM 688 C C . TYR A 1 86 ? 15.910 -4.026 -22.020 1.00 58.94 86 TYR A C 1
ATOM 690 O O . TYR A 1 86 ? 16.573 -4.659 -22.838 1.00 58.94 86 TYR A O 1
ATOM 698 N N . ASP A 1 87 ? 15.889 -4.337 -20.719 1.00 74.69 87 ASP A N 1
ATOM 699 C CA . ASP A 1 87 ? 16.835 -5.290 -20.115 1.00 74.69 87 ASP A CA 1
ATOM 700 C C . ASP A 1 87 ? 16.128 -6.343 -19.223 1.00 74.69 87 ASP A C 1
ATOM 702 O O . ASP A 1 87 ? 15.179 -5.997 -18.509 1.00 74.69 87 ASP A O 1
ATOM 706 N N . PRO A 1 88 ? 16.505 -7.641 -19.281 1.00 74.69 88 PRO A N 1
ATOM 707 C CA . PRO A 1 88 ? 16.052 -8.656 -18.328 1.00 74.69 88 PRO A CA 1
ATOM 708 C C . PRO A 1 88 ? 16.280 -8.314 -16.846 1.00 74.69 88 PRO A C 1
ATOM 710 O O . PRO A 1 88 ? 15.392 -8.614 -16.043 1.00 74.69 88 PRO A O 1
ATOM 713 N N . ASP A 1 89 ? 17.404 -7.688 -16.495 1.00 78.94 89 ASP A N 1
ATOM 714 C CA . ASP A 1 89 ? 17.737 -7.327 -15.113 1.00 78.94 89 ASP A CA 1
ATOM 715 C C . ASP A 1 89 ? 16.849 -6.164 -14.645 1.00 78.94 89 ASP A C 1
ATOM 717 O O . ASP A 1 89 ? 16.140 -6.285 -13.640 1.00 78.94 89 ASP A O 1
ATOM 721 N N . ASP A 1 90 ? 16.731 -5.103 -15.453 1.00 84.25 90 ASP A N 1
ATOM 722 C CA . ASP A 1 90 ? 15.806 -3.988 -15.191 1.00 84.25 90 ASP A CA 1
ATOM 723 C C . ASP A 1 90 ? 14.353 -4.456 -15.122 1.00 84.25 90 ASP A C 1
ATOM 725 O O . ASP A 1 90 ? 13.530 -3.905 -14.391 1.00 84.25 90 ASP A O 1
ATOM 729 N N . ARG A 1 91 ? 13.994 -5.478 -15.902 1.00 89.31 91 ARG A N 1
ATOM 730 C CA . ARG A 1 91 ? 12.648 -6.046 -15.898 1.00 89.31 91 ARG A CA 1
ATOM 731 C C . ARG A 1 91 ? 12.316 -6.690 -14.557 1.00 89.31 91 ARG A C 1
ATOM 733 O O . ARG A 1 91 ? 11.176 -6.545 -14.103 1.00 89.31 91 ARG A O 1
ATOM 740 N N . GLU A 1 92 ? 13.250 -7.413 -13.947 1.00 91.00 92 GLU A N 1
ATOM 741 C CA . GLU A 1 92 ? 12.996 -8.030 -12.646 1.00 91.00 92 GLU A CA 1
ATOM 742 C C . GLU A 1 92 ? 12.986 -6.982 -11.534 1.00 91.00 92 GLU A C 1
ATOM 744 O O . GLU A 1 92 ? 12.029 -6.956 -10.760 1.00 91.00 92 GLU A O 1
ATOM 749 N N . VAL A 1 93 ? 13.939 -6.044 -11.534 1.00 93.56 93 VAL A N 1
ATOM 750 C CA . VAL A 1 93 ? 13.957 -4.912 -10.589 1.00 93.56 93 VAL A CA 1
ATOM 751 C C . VAL A 1 93 ? 12.668 -4.089 -10.692 1.00 93.56 93 VAL A C 1
ATOM 753 O O . VAL A 1 93 ? 12.048 -3.772 -9.676 1.00 93.56 93 VAL A O 1
ATOM 756 N N . MET A 1 94 ? 12.191 -3.808 -11.908 1.00 89.44 94 MET A N 1
ATOM 757 C CA . MET A 1 94 ? 10.919 -3.120 -12.146 1.00 89.44 94 MET A CA 1
ATOM 758 C C . MET A 1 94 ? 9.729 -3.945 -11.636 1.00 89.44 94 MET A C 1
ATOM 760 O O . MET A 1 94 ? 8.789 -3.405 -11.051 1.00 89.44 94 MET A O 1
ATOM 764 N N . GLY A 1 95 ? 9.761 -5.267 -11.813 1.00 90.25 95 GLY A N 1
ATOM 765 C CA . GLY A 1 95 ? 8.767 -6.173 -11.245 1.00 90.25 95 GLY A CA 1
ATOM 766 C C . GLY A 1 95 ? 8.742 -6.138 -9.713 1.00 90.25 95 GLY A C 1
ATOM 767 O O . GLY A 1 95 ? 7.666 -6.068 -9.119 1.00 90.25 95 GLY A O 1
ATOM 768 N N . GLU A 1 96 ? 9.903 -6.161 -9.062 1.00 95.56 96 GLU A N 1
ATOM 769 C CA . GLU A 1 96 ? 10.029 -6.052 -7.604 1.00 95.56 96 GLU A CA 1
ATOM 770 C C . GLU A 1 96 ? 9.577 -4.684 -7.085 1.00 95.56 96 GLU A C 1
ATOM 772 O O . GLU A 1 96 ? 8.840 -4.613 -6.100 1.00 95.56 96 GLU A O 1
ATOM 777 N N . PHE A 1 97 ? 9.928 -3.603 -7.785 1.00 92.06 97 PHE A N 1
ATOM 778 C CA . PHE A 1 97 ? 9.395 -2.271 -7.510 1.00 92.06 97 PHE A CA 1
ATOM 779 C C . PHE A 1 97 ? 7.859 -2.272 -7.570 1.00 92.06 97 PHE A C 1
ATOM 781 O O . PHE A 1 97 ? 7.198 -1.825 -6.631 1.00 92.06 97 PHE A O 1
ATOM 788 N N . GLY A 1 98 ? 7.277 -2.843 -8.631 1.00 86.19 98 GLY A N 1
ATOM 789 C CA . GLY A 1 98 ? 5.828 -2.970 -8.786 1.00 86.19 98 GLY A CA 1
ATOM 790 C C . GLY A 1 98 ? 5.174 -3.807 -7.686 1.00 86.19 98 GLY A C 1
ATOM 791 O O . GLY A 1 98 ? 4.115 -3.436 -7.183 1.00 86.19 98 GLY A O 1
ATOM 792 N N . TYR A 1 99 ? 5.812 -4.901 -7.265 1.00 93.19 99 TYR A N 1
ATOM 793 C CA . TYR A 1 99 ? 5.350 -5.721 -6.144 1.00 93.19 99 TYR A CA 1
ATOM 794 C C . TYR A 1 99 ? 5.228 -4.902 -4.857 1.00 93.19 99 TYR A C 1
ATOM 796 O O . TYR A 1 99 ? 4.172 -4.872 -4.220 1.00 93.19 99 TYR A O 1
ATOM 804 N N . LEU A 1 100 ? 6.307 -4.205 -4.497 1.00 96.19 100 LEU A N 1
ATOM 805 C CA . LEU A 1 100 ? 6.383 -3.404 -3.280 1.00 96.19 100 LEU A CA 1
ATOM 806 C C . LEU A 1 100 ? 5.388 -2.243 -3.328 1.00 96.19 100 LEU A C 1
ATOM 808 O O . LEU A 1 100 ? 4.692 -1.989 -2.344 1.00 96.19 100 LEU A O 1
ATOM 812 N N . LEU A 1 101 ? 5.247 -1.593 -4.485 1.00 87.75 101 LEU A N 1
ATOM 813 C CA . LEU A 1 101 ? 4.247 -0.550 -4.682 1.00 87.75 101 LEU A CA 1
ATOM 814 C C . LEU A 1 101 ? 2.827 -1.099 -4.499 1.00 87.75 101 LEU A C 1
ATOM 816 O O . LEU A 1 101 ? 2.010 -0.467 -3.833 1.00 87.75 101 LEU A O 1
ATOM 820 N N . GLY A 1 102 ? 2.541 -2.295 -5.018 1.00 82.00 102 GLY A N 1
ATOM 821 C CA . GLY A 1 102 ? 1.244 -2.943 -4.843 1.00 82.00 102 GLY A CA 1
ATOM 822 C C . GLY A 1 102 ? 0.927 -3.280 -3.396 1.00 82.00 102 GLY A C 1
ATOM 823 O O . GLY A 1 102 ? -0.178 -2.986 -2.935 1.00 82.00 102 GLY A O 1
ATOM 824 N N . ARG A 1 103 ? 1.907 -3.800 -2.649 1.00 93.25 103 ARG A N 1
ATOM 825 C CA . ARG A 1 103 ? 1.764 -4.013 -1.204 1.00 93.25 103 ARG A CA 1
ATOM 826 C C . ARG A 1 103 ? 1.491 -2.697 -0.472 1.00 93.25 103 ARG A C 1
ATOM 828 O O . ARG A 1 103 ? 0.581 -2.634 0.349 1.00 93.25 103 ARG A O 1
ATOM 835 N N . PHE A 1 104 ? 2.242 -1.640 -0.784 1.00 91.06 104 PHE A N 1
ATOM 836 C CA . PHE A 1 104 ? 2.059 -0.319 -0.180 1.00 91.06 104 PHE A CA 1
ATOM 837 C C . PHE A 1 104 ? 0.661 0.262 -0.442 1.00 91.06 104 PHE A C 1
ATOM 839 O O . PHE A 1 104 ? 0.008 0.736 0.490 1.00 91.06 104 PHE A O 1
ATOM 846 N N . VAL A 1 105 ? 0.194 0.205 -1.693 1.00 83.44 105 VAL A N 1
ATOM 847 C CA . VAL A 1 105 ? -1.133 0.701 -2.086 1.00 83.44 105 VAL A CA 1
ATOM 848 C C . VAL A 1 105 ? -2.229 -0.052 -1.344 1.00 83.44 105 VAL A C 1
ATOM 850 O O . VAL A 1 105 ? -3.113 0.591 -0.788 1.00 83.44 105 VAL A O 1
ATOM 853 N N . TYR A 1 106 ? -2.139 -1.382 -1.265 1.00 86.62 106 TYR A N 1
ATOM 854 C CA . TYR A 1 106 ? -3.112 -2.186 -0.528 1.00 86.62 106 TYR A CA 1
ATOM 855 C C . TYR A 1 106 ? -3.180 -1.801 0.958 1.00 86.62 106 TYR A C 1
ATOM 857 O O . TYR A 1 106 ? -4.265 -1.653 1.511 1.00 86.62 106 TYR A O 1
ATOM 865 N N . ILE A 1 107 ? -2.031 -1.588 1.610 1.00 88.06 107 ILE A N 1
ATOM 866 C CA . ILE A 1 107 ? -1.990 -1.166 3.020 1.00 88.06 107 ILE A CA 1
ATOM 867 C C . ILE A 1 107 ? -2.658 0.195 3.212 1.00 88.06 107 ILE A C 1
ATOM 869 O O . ILE A 1 107 ? -3.388 0.387 4.185 1.00 88.06 107 ILE A O 1
ATOM 873 N N . CYS A 1 108 ? -2.401 1.139 2.303 1.00 84.75 108 CYS A N 1
ATOM 874 C CA . CYS A 1 108 ? -3.031 2.452 2.359 1.00 84.75 108 CYS A CA 1
ATOM 875 C C . CYS A 1 108 ? -4.547 2.349 2.179 1.00 84.75 108 CYS A C 1
ATOM 877 O O . CYS A 1 108 ? -5.261 2.965 2.958 1.00 84.75 108 CYS A O 1
ATOM 879 N N . ASP A 1 109 ? -5.019 1.554 1.216 1.00 83.69 109 ASP A N 1
ATOM 880 C CA . ASP A 1 109 ? -6.445 1.317 0.941 1.00 83.69 109 ASP A CA 1
ATOM 881 C C . ASP A 1 109 ? -7.144 0.694 2.159 1.00 83.69 109 ASP A C 1
ATOM 883 O O . ASP A 1 109 ? -8.094 1.261 2.694 1.00 83.69 109 ASP A O 1
ATOM 887 N N . ALA A 1 110 ? -6.573 -0.384 2.712 1.00 87.75 110 ALA A N 1
ATOM 888 C CA . ALA A 1 110 ? -7.091 -1.040 3.911 1.00 87.75 110 ALA A CA 1
ATOM 889 C C . ALA A 1 110 ? -7.164 -0.092 5.120 1.00 87.75 110 ALA A C 1
ATOM 891 O O . ALA A 1 110 ? -8.075 -0.204 5.941 1.00 87.75 110 ALA A O 1
ATOM 892 N N . LEU A 1 111 ? -6.218 0.842 5.253 1.00 90.69 111 LEU A N 1
ATOM 893 C CA . LEU A 1 111 ? -6.246 1.848 6.311 1.00 90.69 111 LEU A CA 1
ATOM 894 C C . LEU A 1 111 ? -7.268 2.959 6.033 1.00 90.69 111 LEU A C 1
ATOM 896 O O . LEU A 1 111 ? -7.958 3.397 6.957 1.00 90.69 111 LEU A O 1
ATOM 900 N N . ASP A 1 112 ? -7.370 3.405 4.780 1.00 86.56 112 ASP A N 1
ATOM 901 C CA . ASP A 1 112 ? -8.282 4.464 4.351 1.00 86.56 112 ASP A CA 1
ATOM 902 C C . ASP A 1 112 ? -9.749 4.047 4.546 1.00 86.56 112 ASP A C 1
ATOM 904 O O . ASP A 1 112 ? -10.539 4.859 5.047 1.00 86.56 112 ASP A O 1
ATOM 908 N N . ASP A 1 113 ? -10.056 2.777 4.251 1.00 88.38 113 ASP A N 1
ATOM 909 C CA . ASP A 1 113 ? -11.386 2.162 4.320 1.00 88.38 113 ASP A CA 1
ATOM 910 C C . ASP A 1 113 ? -11.715 1.513 5.678 1.00 88.38 113 ASP A C 1
ATOM 912 O O . ASP A 1 113 ? -12.871 1.176 5.937 1.00 88.38 113 ASP A O 1
ATOM 916 N N . LEU A 1 114 ? -10.755 1.419 6.612 1.00 92.88 114 LEU A N 1
ATOM 917 C CA . LEU A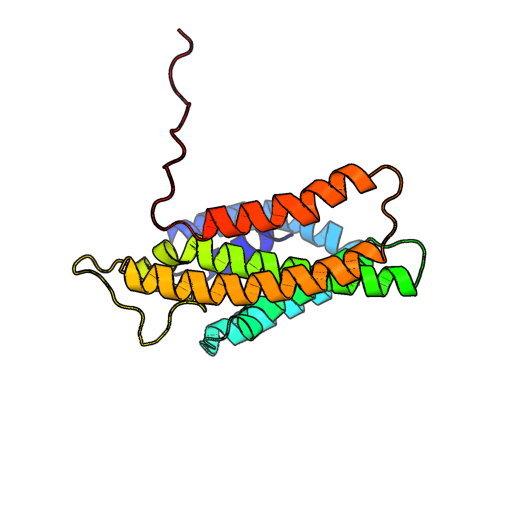 1 114 ? -10.905 0.712 7.897 1.00 92.88 114 LEU A CA 1
ATOM 918 C C . LEU A 1 114 ? -12.195 1.060 8.658 1.00 92.88 114 LEU A C 1
ATOM 920 O O . LEU A 1 114 ? -12.874 0.180 9.187 1.00 92.88 114 LEU A O 1
ATOM 924 N N . LYS A 1 115 ? -12.550 2.347 8.736 1.00 92.19 115 LYS A N 1
ATOM 925 C CA . LYS A 1 115 ? -13.767 2.792 9.440 1.00 92.19 115 LYS A CA 1
ATOM 926 C C . LYS A 1 115 ? -15.036 2.271 8.770 1.00 92.19 115 LYS A C 1
ATOM 928 O O . LYS A 1 115 ? -15.963 1.819 9.446 1.00 92.19 115 LYS A O 1
ATOM 933 N N . ASP A 1 116 ? -15.059 2.364 7.450 1.00 88.81 116 ASP A N 1
ATOM 934 C CA . ASP A 1 116 ? -16.185 2.007 6.605 1.00 88.81 116 ASP A CA 1
ATOM 935 C C . ASP A 1 116 ? -16.383 0.493 6.573 1.00 88.81 116 ASP A C 1
ATOM 937 O O . ASP A 1 116 ? -17.508 0.019 6.756 1.00 88.81 116 ASP A O 1
ATOM 941 N N . ASP A 1 117 ? -15.296 -0.260 6.412 1.00 91.38 117 ASP A N 1
ATOM 942 C CA . ASP A 1 117 ? -15.308 -1.720 6.416 1.00 91.38 117 ASP A CA 1
ATOM 943 C C . ASP A 1 117 ? -15.741 -2.265 7.768 1.00 91.38 117 ASP A C 1
ATOM 945 O O . ASP A 1 117 ? -16.615 -3.131 7.841 1.00 91.38 117 ASP A O 1
ATOM 949 N N . PHE A 1 118 ? -15.209 -1.698 8.854 1.00 93.19 118 PHE A N 1
ATOM 950 C CA . PHE A 1 118 ? -15.594 -2.088 10.204 1.00 93.19 118 PHE A CA 1
ATOM 951 C C . PHE A 1 118 ? -17.096 -1.878 10.444 1.00 93.19 118 PHE A C 1
ATOM 953 O O . PHE A 1 118 ? -17.785 -2.787 10.912 1.00 93.19 118 PHE A O 1
ATOM 960 N N . LYS A 1 119 ? -17.632 -0.714 10.051 1.00 91.19 119 LYS A N 1
ATOM 961 C CA . LYS A 1 119 ? -19.061 -0.387 10.183 1.00 91.19 119 LYS A CA 1
ATOM 962 C C . LYS A 1 119 ? -19.950 -1.303 9.337 1.00 91.19 119 LYS A C 1
ATOM 964 O O . LYS A 1 119 ? -21.026 -1.703 9.781 1.00 91.19 119 LYS A O 1
ATOM 969 N N . LYS A 1 120 ? -19.508 -1.654 8.126 1.00 90.31 120 LYS A N 1
ATOM 970 C CA . LYS A 1 120 ? -20.227 -2.549 7.200 1.00 90.31 120 LYS A CA 1
ATOM 971 C C . LYS A 1 120 ? -20.023 -4.034 7.522 1.00 90.31 120 LYS A C 1
ATOM 973 O O . LYS A 1 120 ? -20.683 -4.869 6.907 1.00 90.31 120 LYS A O 1
ATOM 978 N N . ARG A 1 121 ? -19.147 -4.367 8.480 1.00 88.88 121 ARG A N 1
ATOM 979 C CA . ARG A 1 121 ? -18.652 -5.731 8.739 1.00 88.88 121 ARG A CA 1
ATOM 980 C C . ARG A 1 121 ? -18.071 -6.392 7.482 1.00 88.88 121 ARG A C 1
ATOM 982 O O . ARG A 1 121 ? -18.203 -7.603 7.308 1.00 88.88 121 ARG A O 1
ATOM 989 N N . ALA A 1 122 ? -17.468 -5.590 6.608 1.00 88.00 122 ALA A N 1
ATOM 990 C CA . ALA A 1 122 ? -16.693 -6.082 5.481 1.00 88.00 122 ALA A CA 1
ATOM 991 C C . ALA A 1 122 ? -15.341 -6.621 5.975 1.00 88.00 122 ALA A C 1
ATOM 993 O O . ALA A 1 122 ? -14.898 -6.311 7.087 1.00 88.00 122 ALA A O 1
ATOM 994 N N . TYR A 1 123 ? -14.703 -7.462 5.165 1.00 87.00 123 TYR A N 1
ATOM 995 C CA . TYR A 1 123 ? -13.365 -7.949 5.472 1.00 87.00 123 TYR A CA 1
ATOM 996 C C . TYR A 1 123 ? -12.366 -6.789 5.410 1.00 87.00 123 TYR A C 1
ATOM 998 O O . TYR A 1 123 ? -12.310 -6.070 4.420 1.00 87.00 123 TYR A O 1
ATOM 1006 N N . ASN A 1 124 ? -11.562 -6.637 6.462 1.00 91.25 124 ASN A N 1
ATOM 1007 C CA . ASN A 1 124 ? -10.424 -5.730 6.478 1.00 91.25 124 ASN A CA 1
ATOM 1008 C C . ASN A 1 124 ? -9.316 -6.335 7.362 1.00 91.25 124 ASN A C 1
ATOM 1010 O O . ASN A 1 124 ? -9.578 -6.670 8.525 1.00 91.25 124 ASN A O 1
ATOM 1014 N N . PRO A 1 125 ? -8.082 -6.490 6.852 1.00 92.00 125 PRO A N 1
ATOM 1015 C CA . PRO A 1 125 ? -7.014 -7.206 7.552 1.00 92.00 125 PRO A CA 1
ATOM 1016 C C . PRO A 1 125 ? -6.498 -6.474 8.797 1.00 92.00 125 PRO A C 1
ATOM 1018 O O . PRO A 1 125 ? -5.838 -7.091 9.632 1.00 92.00 125 PRO A O 1
ATOM 1021 N N . LEU A 1 126 ? -6.798 -5.180 8.947 1.00 94.00 126 LEU A N 1
ATOM 1022 C CA . LEU A 1 126 ? -6.427 -4.384 10.119 1.00 94.00 126 LEU A CA 1
ATOM 1023 C C . LEU A 1 126 ? -7.412 -4.553 11.288 1.00 94.00 126 LEU A C 1
ATOM 1025 O O . LEU A 1 126 ? -7.122 -4.126 12.408 1.00 94.00 126 LEU A O 1
ATOM 1029 N N . VAL A 1 127 ? -8.562 -5.198 11.061 1.00 93.38 127 VAL A N 1
ATOM 1030 C CA . VAL A 1 127 ? -9.545 -5.497 12.108 1.00 93.38 127 VAL A CA 1
ATOM 1031 C C . VAL A 1 127 ? -9.150 -6.776 12.844 1.00 93.38 127 VAL A C 1
ATOM 1033 O O . VAL A 1 127 ? -9.235 -7.894 12.330 1.00 93.38 127 VAL A O 1
ATOM 1036 N N . THR A 1 128 ? -8.776 -6.646 14.110 1.00 90.25 128 THR A N 1
ATOM 1037 C CA . THR A 1 128 ? -8.351 -7.761 14.965 1.00 90.25 128 THR A CA 1
ATOM 1038 C C . THR A 1 128 ? -9.434 -8.110 15.992 1.00 90.25 128 THR A C 1
ATOM 1040 O O . THR A 1 128 ? -10.536 -7.562 15.982 1.00 90.25 128 THR A O 1
ATOM 1043 N N . LYS A 1 129 ? -9.159 -9.075 16.879 1.00 87.50 129 LYS A N 1
ATOM 1044 C CA . LYS A 1 129 ? -10.060 -9.397 18.001 1.00 87.50 129 LYS A CA 1
ATOM 1045 C C . LYS A 1 129 ? -10.099 -8.296 19.066 1.00 87.50 129 LYS A C 1
ATOM 1047 O O . LYS A 1 129 ? -11.058 -8.242 19.824 1.00 87.50 129 LYS A O 1
ATOM 1052 N N . SER A 1 130 ? -9.066 -7.454 19.131 1.00 88.62 130 SER A N 1
ATOM 1053 C CA . SER A 1 130 ? -8.967 -6.354 20.094 1.00 88.62 130 SER A CA 1
ATOM 1054 C C . SER A 1 130 ? -9.543 -5.042 19.563 1.00 88.62 130 SER A C 1
ATOM 1056 O O . SER A 1 130 ? -9.549 -4.054 20.290 1.00 88.62 130 SER A O 1
ATOM 1058 N N . THR A 1 131 ? -10.013 -5.006 18.312 1.00 93.06 131 THR A N 1
ATOM 1059 C CA . THR A 1 131 ? -10.660 -3.823 17.740 1.00 93.06 131 THR A CA 1
ATOM 1060 C C . THR A 1 131 ? -11.980 -3.558 18.462 1.00 93.06 131 THR A C 1
ATOM 1062 O O . THR A 1 131 ? -12.954 -4.296 18.308 1.00 93.06 131 THR A O 1
ATOM 1065 N N . ALA A 1 132 ? -12.002 -2.496 19.262 1.00 93.44 132 ALA A N 1
ATOM 1066 C CA . ALA A 1 132 ? -13.161 -2.060 20.017 1.00 93.44 132 ALA A CA 1
ATOM 1067 C C . ALA A 1 132 ? -14.098 -1.201 19.158 1.00 93.44 132 ALA A C 1
ATOM 1069 O O . ALA A 1 132 ? -13.679 -0.516 18.218 1.00 93.44 132 ALA A O 1
ATOM 1070 N N . MET A 1 133 ? -15.378 -1.207 19.531 1.00 94.56 133 MET A N 1
ATOM 1071 C CA . MET A 1 133 ? -16.417 -0.397 18.902 1.00 94.56 133 MET A CA 1
ATOM 1072 C C . MET A 1 133 ? -17.090 0.544 19.897 1.00 94.56 133 MET A C 1
ATOM 1074 O O . MET A 1 133 ? -17.192 0.248 21.087 1.00 94.56 133 MET A O 1
ATOM 1078 N N . THR A 1 134 ? -17.577 1.672 19.393 1.00 93.62 134 THR A N 1
ATOM 1079 C CA . THR A 1 134 ? -18.480 2.571 20.108 1.00 93.62 134 THR A CA 1
ATOM 1080 C C . THR A 1 134 ? -19.867 1.938 20.242 1.00 93.62 134 THR A C 1
ATOM 1082 O O . THR A 1 134 ? -20.200 0.960 19.570 1.00 93.62 134 THR A O 1
ATOM 1085 N N . THR A 1 135 ? -20.732 2.538 21.061 1.00 90.25 135 THR A N 1
ATOM 1086 C CA . THR A 1 135 ? -22.146 2.139 21.173 1.00 90.25 135 THR A CA 1
ATOM 1087 C C . THR A 1 135 ? -22.918 2.266 19.855 1.00 90.25 135 THR A C 1
ATOM 1089 O O . THR A 1 135 ? -23.918 1.580 19.669 1.00 90.25 135 THR A O 1
ATOM 1092 N N . ALA A 1 136 ? -22.441 3.097 18.923 1.00 90.38 136 ALA A N 1
ATOM 1093 C CA . ALA A 1 136 ? -22.999 3.255 17.581 1.00 90.38 136 ALA A CA 1
ATOM 1094 C C . ALA A 1 136 ? -22.483 2.207 16.569 1.00 90.38 136 ALA A C 1
ATOM 1096 O O . ALA A 1 136 ? -22.851 2.260 15.396 1.00 90.38 136 ALA A O 1
ATOM 1097 N N . GLY A 1 137 ? -21.637 1.260 16.997 1.00 90.19 137 GLY A N 1
ATOM 1098 C CA . GLY A 1 137 ? -21.063 0.224 16.132 1.00 90.19 137 GLY A CA 1
ATOM 1099 C C . GLY A 1 137 ? -19.915 0.708 15.241 1.00 90.19 137 GLY A C 1
ATOM 1100 O O . GLY A 1 137 ? -19.592 0.057 14.251 1.00 90.19 137 GLY A O 1
ATOM 1101 N N . GLU A 1 138 ? -19.300 1.845 15.568 1.00 93.25 138 GLU A N 1
ATOM 1102 C CA . GLU A 1 138 ? -18.165 2.414 14.831 1.00 93.25 138 GLU A CA 1
ATOM 1103 C C . GLU A 1 138 ? -16.846 2.072 15.527 1.00 93.25 138 GLU A C 1
ATOM 1105 O O . GLU A 1 138 ? -16.828 1.870 16.738 1.00 93.25 138 GLU A O 1
ATOM 1110 N N . ILE A 1 139 ? -15.731 2.015 14.797 1.00 95.06 139 ILE A N 1
ATOM 1111 C CA . ILE A 1 139 ? -14.417 1.763 15.407 1.00 95.06 139 ILE A CA 1
ATOM 1112 C C . ILE A 1 139 ? -14.052 2.892 16.385 1.00 95.06 139 ILE A C 1
ATOM 1114 O O . ILE A 1 139 ? -14.249 4.074 16.087 1.00 95.06 139 ILE A O 1
ATOM 1118 N N . THR A 1 140 ? -13.518 2.551 17.562 1.00 96.06 140 THR A N 1
ATOM 1119 C CA . THR A 1 140 ? -13.040 3.578 18.502 1.00 96.06 140 THR A CA 1
ATOM 1120 C C . THR A 1 140 ? -11.786 4.274 17.971 1.00 96.06 140 THR A C 1
ATOM 1122 O O . THR A 1 140 ? -11.031 3.711 17.175 1.00 96.06 140 THR A O 1
ATOM 1125 N N . ARG A 1 141 ? -11.529 5.506 18.437 1.00 95.06 141 ARG A N 1
ATOM 1126 C CA . ARG A 1 141 ? -10.301 6.242 18.089 1.00 95.06 141 ARG A CA 1
ATOM 1127 C C . ARG A 1 141 ? -9.046 5.451 18.440 1.00 95.06 141 ARG A C 1
ATOM 1129 O O . ARG A 1 141 ? -8.198 5.270 17.578 1.00 95.06 141 ARG A O 1
ATOM 1136 N N . GLU A 1 142 ? -8.983 4.925 19.657 1.00 95.75 142 GLU A N 1
ATOM 1137 C CA . GLU A 1 142 ? -7.856 4.123 20.139 1.00 95.75 142 GLU A CA 1
ATOM 1138 C C . GLU A 1 142 ? -7.606 2.890 19.257 1.00 95.75 142 GLU A C 1
ATOM 1140 O O . GLU A 1 142 ? -6.479 2.631 18.839 1.00 95.75 142 GLU A O 1
ATOM 1145 N N . SER A 1 143 ? -8.663 2.151 18.901 1.00 96.00 143 SER A N 1
ATOM 1146 C CA . SER A 1 143 ? -8.526 0.969 18.043 1.00 96.00 143 SER A CA 1
ATOM 1147 C C . SER A 1 143 ? -8.087 1.316 16.624 1.00 96.00 143 SER A C 1
ATOM 1149 O O . SER A 1 143 ? -7.292 0.581 16.037 1.00 96.00 143 SER A O 1
ATOM 1151 N N . PHE A 1 144 ? -8.569 2.433 16.076 1.00 96.69 144 PHE A N 1
ATOM 1152 C CA . PHE A 1 144 ? -8.093 2.924 14.787 1.00 96.69 144 PHE A CA 1
ATOM 1153 C C . PHE A 1 144 ? -6.627 3.353 14.857 1.00 96.69 144 PHE A C 1
ATOM 1155 O O . PHE A 1 144 ? -5.862 2.998 13.973 1.00 96.69 144 PHE A O 1
ATOM 1162 N N . GLU A 1 145 ? -6.216 4.097 15.886 1.00 96.06 145 GLU A N 1
ATOM 1163 C CA . GLU A 1 145 ? -4.833 4.566 16.038 1.00 96.06 145 GLU A CA 1
ATOM 1164 C C . GLU A 1 145 ? -3.854 3.395 16.167 1.00 96.06 145 GLU A C 1
ATOM 1166 O O . GLU A 1 145 ? -2.818 3.392 15.502 1.00 96.06 145 GLU A O 1
ATOM 1171 N N . HIS A 1 146 ? -4.219 2.357 16.923 1.00 95.94 146 HIS A N 1
ATOM 1172 C CA . HIS A 1 146 ? -3.432 1.129 17.024 1.00 95.94 146 HIS A CA 1
ATOM 1173 C C . HIS A 1 146 ? -3.316 0.396 15.674 1.00 95.94 146 HIS A C 1
ATOM 1175 O O . HIS A 1 146 ? -2.224 -0.006 15.263 1.00 95.94 146 HIS A O 1
ATOM 1181 N N . ALA A 1 147 ? -4.425 0.264 14.938 1.00 95.50 147 ALA A N 1
ATOM 1182 C CA . ALA 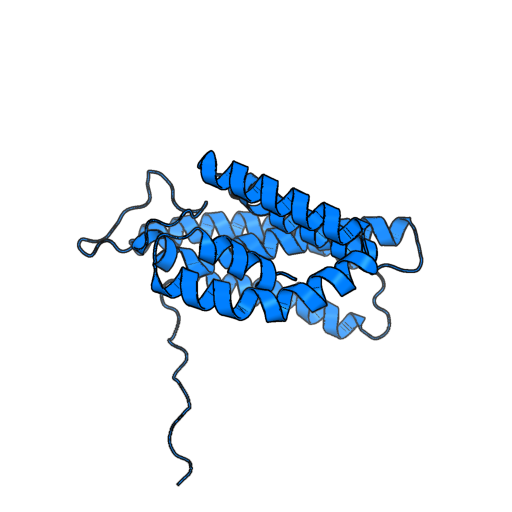A 1 147 ? -4.422 -0.314 13.593 1.00 95.50 147 ALA A CA 1
ATOM 1183 C C . ALA A 1 147 ? -3.591 0.523 12.601 1.00 95.50 147 ALA A C 1
ATOM 1185 O O . ALA A 1 147 ? -2.818 -0.027 11.814 1.00 95.50 147 ALA A O 1
ATOM 1186 N N . ALA A 1 148 ? -3.702 1.851 12.672 1.00 95.88 148 ALA A N 1
ATOM 1187 C CA . ALA A 1 148 ? -2.957 2.792 11.848 1.00 95.88 148 ALA A CA 1
ATOM 1188 C C . ALA A 1 148 ? -1.456 2.727 12.127 1.00 95.88 148 ALA A C 1
ATOM 1190 O O . ALA A 1 148 ? -0.661 2.790 11.194 1.00 95.88 148 ALA A O 1
ATOM 1191 N N . GLU A 1 149 ? -1.047 2.578 13.387 1.00 96.00 149 GLU A N 1
ATOM 1192 C CA . GLU A 1 149 ? 0.359 2.411 13.744 1.00 96.00 149 GLU A CA 1
ATOM 1193 C C . GLU A 1 149 ? 0.932 1.108 13.172 1.00 96.00 149 GLU A C 1
ATOM 1195 O O . GLU A 1 149 ? 2.006 1.118 12.562 1.00 96.00 149 GLU A O 1
ATOM 1200 N N . TYR A 1 150 ? 0.199 0.000 13.305 1.00 94.88 150 TYR A N 1
ATOM 1201 C CA . TYR A 1 150 ? 0.592 -1.280 12.718 1.00 94.88 150 TYR A CA 1
ATOM 1202 C C . TYR A 1 150 ? 0.730 -1.192 11.188 1.00 94.88 150 TYR A C 1
ATOM 1204 O O . TYR A 1 150 ? 1.779 -1.545 10.638 1.00 94.88 150 TYR A O 1
ATOM 1212 N N . ALA A 1 151 ? -0.281 -0.642 10.506 1.00 94.50 151 ALA A N 1
ATOM 1213 C CA . ALA A 1 151 ? -0.255 -0.411 9.063 1.00 94.50 151 ALA A CA 1
ATOM 1214 C C . ALA A 1 151 ? 0.930 0.474 8.652 1.00 94.50 151 ALA A C 1
ATOM 1216 O O . ALA A 1 151 ? 1.638 0.164 7.696 1.00 94.50 151 ALA A O 1
ATOM 1217 N N . ARG A 1 152 ? 1.207 1.539 9.411 1.00 95.81 152 ARG A N 1
ATOM 1218 C CA . ARG A 1 152 ? 2.294 2.482 9.135 1.00 95.81 152 ARG A CA 1
ATOM 1219 C C . ARG A 1 152 ? 3.668 1.832 9.238 1.00 95.81 152 ARG A C 1
ATOM 1221 O O . ARG A 1 152 ? 4.494 2.038 8.355 1.00 95.81 152 ARG A O 1
ATOM 1228 N N . ARG A 1 153 ? 3.914 1.019 10.270 1.00 95.94 153 ARG A N 1
ATOM 1229 C CA . ARG A 1 153 ? 5.169 0.255 10.403 1.00 95.94 153 ARG A CA 1
ATOM 1230 C C . ARG A 1 153 ? 5.364 -0.683 9.210 1.00 95.94 153 ARG A C 1
ATOM 1232 O O . ARG A 1 153 ? 6.431 -0.694 8.602 1.00 95.94 153 ARG A O 1
ATOM 1239 N N . SER A 1 154 ? 4.307 -1.408 8.847 1.00 95.75 154 SER A N 1
ATOM 1240 C CA . SER A 1 154 ? 4.296 -2.318 7.700 1.00 95.75 154 SER A CA 1
ATOM 1241 C C . SER A 1 154 ? 4.543 -1.591 6.369 1.00 95.75 154 SER A C 1
ATOM 1243 O O . SER A 1 154 ? 5.329 -2.056 5.541 1.00 95.75 154 SER A O 1
ATOM 1245 N N . ALA A 1 155 ? 3.922 -0.427 6.174 1.00 94.56 155 ALA A N 1
ATOM 1246 C CA . ALA A 1 155 ? 4.090 0.401 4.987 1.00 94.56 155 ALA A CA 1
ATOM 1247 C C . ALA A 1 155 ? 5.492 1.020 4.909 1.00 94.56 155 ALA A C 1
ATOM 1249 O O . ALA A 1 155 ? 6.096 0.985 3.843 1.00 94.56 155 ALA A O 1
ATOM 1250 N N . TYR A 1 156 ? 6.044 1.530 6.016 1.00 96.12 156 TYR A N 1
ATOM 1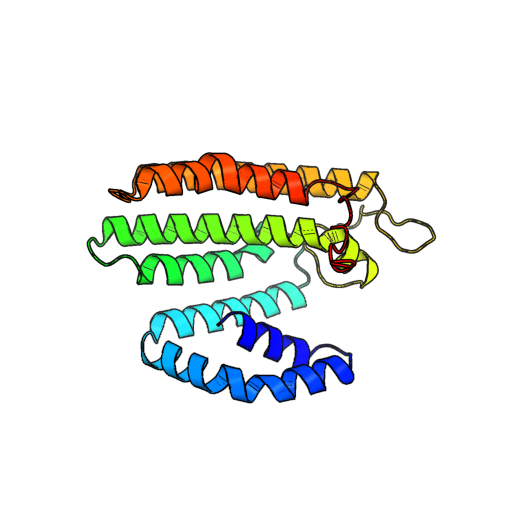251 C CA . TYR A 1 156 ? 7.395 2.101 6.031 1.00 96.12 156 TYR A CA 1
ATOM 1252 C C . TYR A 1 156 ? 8.477 1.068 5.718 1.00 96.12 156 TYR A C 1
ATOM 1254 O O . TYR A 1 156 ? 9.407 1.387 4.980 1.00 96.12 156 TYR A O 1
ATOM 1262 N N . LEU A 1 157 ? 8.332 -0.169 6.204 1.00 96.75 157 LEU A N 1
ATOM 1263 C CA . LEU A 1 157 ? 9.226 -1.262 5.817 1.00 96.75 157 LEU A CA 1
ATOM 1264 C C . LEU A 1 157 ? 9.204 -1.484 4.297 1.00 96.75 157 LEU A C 1
ATOM 1266 O O . LEU A 1 157 ? 10.256 -1.577 3.667 1.00 96.75 157 LEU A O 1
ATOM 1270 N N . THR A 1 158 ? 8.012 -1.504 3.695 1.00 96.00 158 THR A N 1
ATOM 1271 C CA . THR A 1 158 ? 7.880 -1.613 2.238 1.00 96.00 158 THR A CA 1
ATOM 1272 C C . THR A 1 158 ? 8.429 -0.408 1.502 1.00 96.00 158 THR A C 1
ATOM 1274 O O . THR A 1 158 ? 9.071 -0.604 0.480 1.00 96.00 158 THR A O 1
ATOM 1277 N N . LEU A 1 159 ? 8.224 0.814 1.994 1.00 95.38 159 LEU A N 1
ATOM 1278 C CA . LEU A 1 159 ? 8.772 2.010 1.355 1.00 95.38 159 LEU A CA 1
ATOM 1279 C C . LEU A 1 159 ? 10.303 2.004 1.346 1.00 95.38 159 LEU A C 1
ATOM 1281 O O . LEU A 1 159 ? 10.886 2.412 0.347 1.00 95.38 159 LEU A O 1
ATOM 1285 N N . GLY A 1 160 ? 10.946 1.505 2.407 1.00 96.69 160 GLY A N 1
ATOM 1286 C CA . GLY A 1 160 ? 12.400 1.324 2.435 1.00 96.69 160 GLY A CA 1
ATOM 1287 C C . GLY A 1 160 ? 12.874 0.364 1.342 1.00 96.69 160 GLY A C 1
ATOM 1288 O O . GLY A 1 160 ? 13.683 0.735 0.500 1.00 96.69 160 GLY A O 1
ATOM 1289 N N . GLN A 1 161 ? 12.281 -0.830 1.280 1.00 97.25 161 GLN A N 1
ATOM 1290 C CA . GLN A 1 161 ? 12.604 -1.815 0.239 1.00 97.25 161 GLN A CA 1
ATOM 1291 C C . GLN A 1 161 ? 12.287 -1.300 -1.174 1.00 97.25 161 GLN A C 1
ATOM 1293 O O . GLN A 1 161 ? 13.006 -1.593 -2.126 1.00 97.25 161 GLN A O 1
ATOM 1298 N N . LEU A 1 162 ? 11.200 -0.536 -1.321 1.00 95.75 162 LEU A N 1
ATOM 1299 C CA . LEU A 1 162 ? 10.777 0.052 -2.590 1.00 95.75 162 LEU A CA 1
ATOM 1300 C C . LEU A 1 162 ? 11.798 1.081 -3.064 1.00 95.75 162 LEU A C 1
ATOM 1302 O O . LEU A 1 162 ? 12.160 1.062 -4.238 1.00 95.75 162 LEU A O 1
ATOM 1306 N N . ALA A 1 163 ? 12.292 1.932 -2.161 1.00 95.56 163 ALA A N 1
ATOM 1307 C CA . ALA A 1 163 ? 13.357 2.883 -2.457 1.00 95.56 163 ALA A CA 1
ATOM 1308 C C . ALA A 1 163 ? 14.638 2.163 -2.912 1.00 95.56 163 ALA A C 1
ATOM 1310 O O . ALA A 1 163 ? 15.227 2.562 -3.913 1.00 95.56 163 ALA A O 1
ATOM 1311 N N . ASP A 1 164 ? 15.005 1.049 -2.267 1.00 96.12 164 ASP A N 1
ATOM 1312 C CA . ASP A 1 164 ? 16.177 0.257 -2.661 1.00 96.12 164 ASP A CA 1
ATOM 1313 C C . ASP A 1 164 ? 16.059 -0.339 -4.072 1.00 96.12 164 ASP A C 1
ATOM 1315 O O . ASP A 1 164 ? 17.078 -0.587 -4.717 1.00 96.12 164 ASP A O 1
ATOM 1319 N N . ARG A 1 165 ? 14.845 -0.631 -4.558 1.00 94.94 165 ARG A N 1
ATOM 1320 C CA . ARG A 1 165 ? 14.612 -1.041 -5.958 1.00 94.94 165 ARG A CA 1
ATOM 1321 C C . ARG A 1 165 ? 14.588 0.151 -6.896 1.00 94.94 165 ARG A C 1
ATOM 1323 O O . ARG A 1 165 ? 15.146 0.087 -7.981 1.00 94.94 165 ARG A O 1
ATOM 1330 N N . TYR A 1 166 ? 13.965 1.238 -6.465 1.00 92.31 166 TYR A N 1
ATOM 1331 C CA . TYR A 1 166 ? 13.813 2.449 -7.255 1.00 92.31 166 TYR A CA 1
ATOM 1332 C C . TYR A 1 166 ? 15.156 3.058 -7.671 1.00 92.31 166 TYR A C 1
ATOM 1334 O O . TYR A 1 166 ? 15.312 3.415 -8.830 1.00 92.31 166 TYR A O 1
ATOM 1342 N N . VAL A 1 167 ? 16.144 3.113 -6.769 1.00 93.94 167 VAL A N 1
ATOM 1343 C CA . VAL A 1 167 ? 17.479 3.673 -7.076 1.00 93.94 167 VAL A CA 1
ATOM 1344 C C . VAL A 1 167 ? 18.279 2.866 -8.103 1.00 93.94 167 VAL A C 1
ATOM 1346 O O . VAL A 1 167 ? 19.289 3.352 -8.599 1.00 93.94 167 VAL A O 1
ATOM 1349 N N . GLN A 1 168 ? 17.858 1.634 -8.399 1.00 92.00 168 GLN A N 1
ATOM 1350 C CA . GLN A 1 168 ? 18.477 0.783 -9.419 1.00 92.00 168 GLN A CA 1
ATOM 1351 C C . GLN A 1 168 ? 17.864 1.002 -10.807 1.00 92.00 168 GLN A C 1
ATOM 1353 O O . GLN A 1 168 ? 18.400 0.501 -11.787 1.00 92.00 168 GLN A O 1
ATOM 1358 N N . LEU A 1 169 ? 16.742 1.721 -10.895 1.00 89.44 169 LEU A N 1
ATOM 1359 C CA . LEU A 1 169 ? 16.037 1.992 -12.141 1.00 89.44 169 LEU A CA 1
ATOM 1360 C C . LEU A 1 169 ? 16.408 3.383 -12.658 1.00 89.44 169 LEU A C 1
ATOM 1362 O O . LEU A 1 169 ? 16.389 4.356 -11.905 1.00 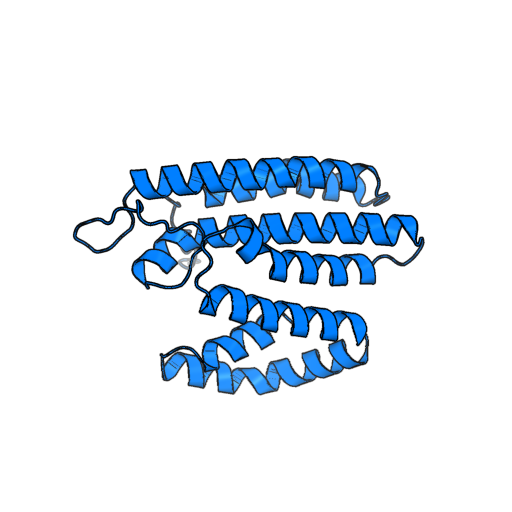89.44 169 LEU A O 1
ATOM 1366 N N . ASP A 1 170 ? 16.673 3.478 -13.959 1.00 88.12 170 ASP A N 1
ATOM 1367 C CA . ASP A 1 170 ? 16.886 4.752 -14.644 1.00 88.12 170 ASP A CA 1
ATOM 1368 C C . ASP A 1 170 ? 15.596 5.201 -15.347 1.00 88.12 170 ASP A C 1
ATOM 1370 O O . ASP A 1 170 ? 15.126 4.569 -16.298 1.00 88.12 170 ASP A O 1
ATOM 1374 N N . PHE A 1 171 ? 15.003 6.298 -14.867 1.00 84.25 171 PHE A N 1
ATOM 1375 C CA . PHE A 1 171 ? 13.822 6.913 -15.481 1.00 84.25 171 PHE A CA 1
ATOM 1376 C C . PHE A 1 171 ? 14.169 8.078 -16.423 1.00 84.25 171 PHE A C 1
ATOM 1378 O O . PHE A 1 171 ? 13.257 8.739 -16.935 1.00 84.25 171 PHE A O 1
ATOM 1385 N N . GLY A 1 172 ? 15.457 8.340 -16.673 1.00 87.31 172 GLY A N 1
ATOM 1386 C CA . GLY A 1 172 ? 15.936 9.405 -17.550 1.00 87.31 172 GLY A CA 1
ATOM 1387 C C . GLY A 1 172 ? 15.355 10.769 -17.174 1.00 87.31 172 GLY A C 1
ATOM 1388 O O . GLY A 1 172 ? 15.353 11.172 -16.011 1.00 87.31 172 GLY A O 1
ATOM 1389 N N . ASP A 1 173 ? 14.780 11.471 -18.150 1.00 89.38 173 ASP A N 1
ATOM 1390 C CA . ASP A 1 173 ? 14.202 12.809 -17.952 1.00 89.38 173 ASP A CA 1
ATOM 1391 C C . ASP A 1 173 ? 13.037 12.844 -16.941 1.00 89.38 173 ASP A C 1
ATOM 1393 O O . ASP A 1 173 ? 12.699 13.904 -16.410 1.00 89.38 173 ASP A O 1
ATOM 1397 N N . MET A 1 174 ? 12.412 11.695 -16.651 1.00 87.19 174 MET A N 1
ATOM 1398 C CA . MET A 1 174 ? 11.315 11.597 -15.684 1.00 87.19 174 MET A CA 1
ATOM 1399 C C . MET A 1 174 ? 11.796 11.462 -14.235 1.00 87.19 174 MET A C 1
ATOM 1401 O O . MET A 1 174 ? 10.968 11.601 -13.330 1.00 87.19 174 MET A O 1
ATOM 1405 N N . GLN A 1 175 ? 13.100 11.258 -14.003 1.00 91.56 175 GLN A N 1
ATOM 1406 C CA . GLN A 1 175 ? 13.678 11.017 -12.677 1.00 91.56 175 GLN A CA 1
ATOM 1407 C C . GLN A 1 175 ? 13.237 12.048 -11.617 1.00 91.56 175 GLN A C 1
ATOM 1409 O O . GLN A 1 175 ? 12.780 11.639 -10.549 1.00 91.56 175 GLN A O 1
ATOM 1414 N N . PRO A 1 176 ? 13.236 13.374 -11.880 1.00 91.75 176 PRO A N 1
ATOM 1415 C CA . PRO A 1 176 ? 12.814 14.348 -10.869 1.00 91.75 176 PRO A CA 1
ATOM 1416 C C . PRO A 1 176 ? 11.331 14.227 -10.484 1.00 91.75 176 PRO A C 1
ATOM 1418 O O . PRO A 1 176 ? 10.933 14.541 -9.360 1.00 91.75 176 PRO A O 1
ATOM 1421 N N . ILE A 1 177 ? 10.479 13.792 -11.416 1.00 87.31 177 ILE A N 1
ATOM 1422 C CA . ILE A 1 177 ? 9.049 13.593 -11.160 1.00 87.31 177 ILE A CA 1
ATOM 1423 C C . ILE A 1 177 ? 8.859 12.322 -10.336 1.00 87.31 177 ILE A C 1
ATOM 1425 O O . ILE A 1 177 ? 8.132 12.337 -9.340 1.00 87.31 177 ILE A O 1
ATOM 1429 N N . THR A 1 178 ? 9.521 11.234 -10.724 1.00 85.88 178 THR A N 1
ATOM 1430 C CA . THR A 1 178 ? 9.428 9.956 -10.018 1.00 85.88 178 THR A CA 1
ATOM 1431 C C . THR A 1 178 ? 10.039 10.033 -8.619 1.00 85.88 178 THR A C 1
ATOM 1433 O O . THR A 1 178 ? 9.453 9.476 -7.693 1.00 85.88 178 THR A O 1
ATOM 1436 N N . ASP A 1 179 ? 11.095 10.826 -8.412 1.00 89.69 179 ASP A N 1
ATOM 1437 C CA . ASP A 1 179 ? 11.692 11.075 -7.094 1.00 89.69 179 ASP A CA 1
ATOM 1438 C C . ASP A 1 179 ? 10.675 11.720 -6.147 1.00 89.69 179 ASP A C 1
ATOM 1440 O O . ASP A 1 179 ? 10.473 11.266 -5.019 1.00 89.69 179 ASP A O 1
ATOM 1444 N N . ASN A 1 180 ? 9.972 12.752 -6.619 1.00 86.81 180 ASN A N 1
ATOM 1445 C CA . ASN A 1 180 ? 8.932 13.412 -5.833 1.00 86.81 180 ASN A CA 1
ATOM 1446 C C . ASN A 1 180 ? 7.789 12.451 -5.487 1.00 86.81 180 ASN A C 1
ATOM 1448 O O . ASN A 1 180 ? 7.293 12.456 -4.357 1.00 86.81 180 ASN A O 1
ATOM 1452 N N . VAL A 1 181 ? 7.377 11.604 -6.433 1.00 82.81 181 VAL A N 1
ATOM 1453 C CA . VAL A 1 181 ? 6.337 10.596 -6.192 1.00 82.81 181 VAL A CA 1
ATOM 1454 C C . VAL A 1 181 ? 6.794 9.594 -5.133 1.00 82.81 181 VAL A C 1
ATOM 1456 O O . VAL A 1 181 ? 6.081 9.401 -4.147 1.00 82.81 181 VAL A O 1
ATOM 1459 N N . VAL A 1 182 ? 7.972 8.993 -5.302 1.00 84.56 182 VAL A N 1
ATOM 1460 C CA . VAL A 1 182 ? 8.472 7.911 -4.443 1.00 84.56 182 VAL A CA 1
ATOM 1461 C C . VAL A 1 182 ? 8.823 8.421 -3.048 1.00 84.56 182 VAL A C 1
ATOM 1463 O O . VAL A 1 182 ? 8.341 7.871 -2.057 1.00 84.56 182 VAL A O 1
ATOM 1466 N N . TYR A 1 183 ? 9.605 9.496 -2.946 1.00 87.62 183 TYR A N 1
ATOM 1467 C CA . TYR A 1 183 ? 10.133 9.956 -1.661 1.00 87.62 183 TYR A CA 1
ATOM 1468 C C . TYR A 1 183 ? 9.158 10.833 -0.872 1.00 87.62 183 TYR A C 1
ATOM 1470 O O . TYR A 1 183 ? 9.164 10.798 0.361 1.00 87.62 183 TYR A O 1
ATOM 1478 N N . MET A 1 184 ? 8.302 11.610 -1.546 1.00 84.56 184 MET A N 1
ATOM 1479 C CA . MET A 1 184 ? 7.375 12.532 -0.873 1.00 84.56 184 MET A CA 1
ATOM 1480 C C . MET A 1 184 ? 5.914 12.108 -1.013 1.00 84.56 184 MET A C 1
ATOM 1482 O O . MET A 1 184 ? 5.168 12.125 -0.029 1.00 84.56 184 MET A O 1
ATOM 1486 N N . GLY A 1 185 ? 5.496 11.725 -2.220 1.00 81.81 185 GLY A N 1
ATOM 1487 C CA . GLY A 1 185 ? 4.106 11.411 -2.548 1.00 81.81 185 GLY A CA 1
ATOM 1488 C C . GLY A 1 185 ? 3.576 10.174 -1.825 1.00 81.81 185 GLY A C 1
ATOM 1489 O O . GLY A 1 185 ? 2.508 10.235 -1.207 1.00 81.81 185 GLY A O 1
ATOM 1490 N N . LEU A 1 186 ? 4.333 9.073 -1.838 1.00 85.00 186 LEU A N 1
ATOM 1491 C CA . LEU A 1 186 ? 3.931 7.833 -1.168 1.00 85.00 186 LEU A CA 1
ATOM 1492 C C . LEU A 1 186 ? 3.791 8.046 0.343 1.00 85.00 186 LEU A C 1
ATOM 1494 O O . LEU A 1 186 ? 2.723 7.808 0.905 1.00 85.00 186 LEU A O 1
ATOM 1498 N N . LYS A 1 187 ? 4.815 8.610 0.995 1.00 90.00 187 LYS A N 1
ATOM 1499 C CA . LYS A 1 187 ? 4.759 8.926 2.431 1.00 90.00 187 LYS A CA 1
ATOM 1500 C C . LYS A 1 187 ? 3.564 9.822 2.769 1.00 90.00 187 LYS A C 1
ATOM 1502 O O . LYS A 1 187 ? 2.840 9.552 3.722 1.00 90.00 187 LYS A O 1
ATOM 1507 N N . SER A 1 188 ? 3.326 10.862 1.973 1.00 83.25 188 SER A N 1
ATOM 1508 C CA . SER A 1 188 ? 2.212 11.792 2.191 1.00 83.25 188 SER A CA 1
ATOM 1509 C C . SER A 1 188 ? 0.843 11.114 2.067 1.00 83.25 188 SER A C 1
ATOM 1511 O O . SER A 1 188 ? -0.073 11.454 2.815 1.00 83.25 188 SER A O 1
ATOM 1513 N N . SER A 1 189 ? 0.708 10.135 1.168 1.00 79.69 189 SER A N 1
ATOM 1514 C CA . SER A 1 189 ? -0.519 9.343 0.998 1.00 79.69 189 SER A CA 1
ATOM 1515 C C . SER A 1 189 ? -0.794 8.458 2.217 1.00 79.69 189 SER A C 1
ATOM 1517 O O . SER A 1 189 ? -1.915 8.440 2.722 1.00 79.69 189 SER A O 1
ATOM 1519 N N . LEU A 1 190 ? 0.242 7.806 2.755 1.00 87.81 190 LEU A N 1
ATOM 1520 C CA . LEU A 1 190 ? 0.143 7.017 3.987 1.00 87.81 190 LEU A CA 1
ATOM 1521 C C . LEU A 1 190 ? -0.273 7.881 5.187 1.00 87.81 190 LEU A C 1
ATOM 1523 O O . LEU A 1 190 ? -1.185 7.526 5.930 1.00 87.81 190 LEU A O 1
ATOM 1527 N N . GLU A 1 191 ? 0.369 9.037 5.364 1.00 91.00 191 GLU A N 1
ATOM 1528 C CA . GLU A 1 191 ? 0.056 9.960 6.464 1.00 91.00 191 GLU A CA 1
ATOM 1529 C C . GLU A 1 191 ? -1.340 10.589 6.325 1.00 91.00 191 GLU A C 1
ATOM 1531 O O . GLU A 1 191 ? -1.946 10.997 7.317 1.00 91.00 191 GLU A O 1
ATOM 1536 N N . ALA A 1 192 ? -1.881 10.676 5.108 1.00 84.06 192 ALA A N 1
ATOM 1537 C CA . ALA A 1 192 ? -3.266 11.075 4.889 1.00 84.06 192 ALA A CA 1
ATOM 1538 C C . ALA A 1 192 ? -4.250 9.967 5.301 1.00 84.06 192 ALA A C 1
ATOM 1540 O O . ALA A 1 192 ? -5.210 10.266 6.014 1.00 84.06 192 ALA A O 1
ATOM 1541 N N . ALA A 1 193 ? -3.988 8.713 4.913 1.00 80.12 193 ALA A N 1
ATOM 1542 C CA . ALA A 1 193 ? -4.817 7.557 5.269 1.00 80.12 193 ALA A CA 1
ATOM 1543 C C . ALA A 1 193 ? -4.819 7.284 6.786 1.00 80.12 193 ALA A C 1
ATOM 1545 O O . ALA A 1 193 ? -5.846 6.940 7.363 1.00 80.12 193 ALA A O 1
ATOM 1546 N N . ALA A 1 194 ? -3.693 7.522 7.467 1.00 89.00 194 ALA A N 1
ATOM 1547 C CA . ALA A 1 194 ? -3.535 7.279 8.902 1.00 89.00 194 ALA A CA 1
ATOM 1548 C C . ALA A 1 194 ? -4.236 8.297 9.825 1.00 89.00 194 ALA A C 1
ATOM 1550 O O . ALA A 1 194 ? -4.118 8.197 11.050 1.00 89.00 194 ALA A O 1
ATOM 1551 N N . LYS A 1 195 ? -4.955 9.288 9.283 1.00 88.44 195 LYS A N 1
ATOM 1552 C CA . LYS A 1 195 ? -5.686 10.282 10.082 1.00 88.44 195 LYS A CA 1
ATOM 1553 C C . LYS A 1 195 ? -7.071 9.774 10.448 1.00 88.44 195 LYS A C 1
ATOM 1555 O O . LYS A 1 195 ? -7.887 9.492 9.577 1.00 88.44 195 LYS A O 1
ATOM 1560 N N . PHE A 1 196 ? -7.369 9.771 11.748 1.00 81.31 196 PHE A N 1
ATOM 1561 C CA . PHE A 1 196 ? -8.707 9.442 12.233 1.00 81.31 196 PHE A CA 1
ATOM 1562 C C . PHE A 1 196 ? -9.744 10.454 11.719 1.00 81.31 196 PHE A C 1
ATOM 1564 O O . PHE A 1 196 ? -10.734 10.071 11.099 1.00 81.31 196 PHE A O 1
ATOM 1571 N N . ASP A 1 197 ? -9.517 11.750 11.928 1.00 78.19 197 ASP A N 1
ATOM 1572 C CA . ASP A 1 197 ? -10.418 12.802 11.453 1.00 78.19 197 ASP A CA 1
ATOM 1573 C C . ASP A 1 197 ? -9.973 13.277 10.065 1.00 78.19 197 ASP A C 1
ATOM 1575 O O . ASP A 1 197 ? -9.151 14.189 9.923 1.00 78.19 197 ASP A O 1
ATOM 1579 N N . LYS A 1 198 ? -10.500 12.655 9.007 1.00 69.06 198 LYS A N 1
ATOM 1580 C CA . LYS A 1 198 ? -10.342 13.204 7.657 1.00 69.06 198 LYS A CA 1
ATOM 1581 C C . LYS A 1 198 ? -11.215 14.456 7.559 1.00 69.06 198 LYS A C 1
ATOM 1583 O O . LYS A 1 198 ? -12.416 14.395 7.805 1.00 69.06 198 LYS A O 1
ATOM 1588 N N . LYS A 1 199 ? -10.628 15.602 7.190 1.00 47.84 199 LYS A N 1
ATOM 1589 C CA . LYS A 1 199 ? -11.425 16.767 6.777 1.00 47.84 199 LYS A CA 1
ATOM 1590 C C . LYS A 1 199 ? -12.280 16.314 5.598 1.00 47.84 199 LYS A C 1
ATOM 1592 O O . LYS A 1 199 ? -11.715 15.930 4.574 1.00 47.84 199 LYS A O 1
ATOM 1597 N N . GLU A 1 200 ? -13.604 16.346 5.740 1.00 41.44 200 GLU A N 1
ATOM 1598 C CA . GLU A 1 200 ? -14.504 16.155 4.605 1.00 41.44 200 GLU A CA 1
ATOM 1599 C C . GLU A 1 200 ? -14.023 17.058 3.466 1.00 41.44 200 GLU A C 1
ATOM 1601 O O . GLU A 1 200 ? -13.775 18.256 3.664 1.00 41.44 200 GLU A O 1
ATOM 1606 N N . LYS A 1 201 ? -13.836 16.482 2.272 1.00 39.19 201 LYS A N 1
ATOM 1607 C CA . LYS A 1 201 ? -13.671 17.283 1.062 1.00 39.19 201 LYS A CA 1
ATOM 1608 C C . LYS A 1 201 ? -14.942 18.117 0.957 1.00 39.19 201 LYS A C 1
ATOM 1610 O O . LYS A 1 201 ? -15.975 17.593 0.563 1.00 39.19 201 LYS A O 1
ATOM 1615 N N . LYS A 1 202 ? -14.879 19.393 1.355 1.00 33.22 202 LYS A N 1
ATOM 1616 C CA . LYS A 1 202 ? -15.947 20.358 1.093 1.00 33.22 202 LYS A CA 1
ATOM 1617 C C . LYS A 1 202 ? -16.231 20.289 -0.397 1.00 33.22 202 LYS A C 1
ATOM 1619 O O . LYS A 1 202 ? -15.398 20.724 -1.194 1.00 33.22 202 LYS A O 1
ATOM 1624 N N . ASP A 1 203 ? -17.385 19.732 -0.744 1.00 35.69 203 ASP A N 1
ATOM 1625 C CA . ASP A 1 203 ? -17.937 19.762 -2.085 1.00 35.69 203 ASP A CA 1
ATOM 1626 C C . ASP A 1 203 ? -17.967 21.227 -2.522 1.00 35.69 203 ASP A C 1
ATOM 1628 O O . ASP A 1 203 ? -18.826 22.018 -2.133 1.00 35.69 203 ASP A O 1
ATOM 1632 N N . THR A 1 204 ? -16.968 21.634 -3.300 1.00 37.69 204 THR A N 1
ATOM 1633 C CA . THR A 1 204 ? -16.909 22.967 -3.898 1.00 37.69 204 THR A CA 1
ATOM 1634 C C . THR A 1 204 ? -17.723 22.919 -5.188 1.00 37.69 204 THR A C 1
ATOM 1636 O O . THR A 1 204 ? -17.242 23.201 -6.279 1.00 37.69 204 THR A O 1
ATOM 1639 N N . LYS A 1 205 ? -18.985 22.502 -5.070 1.00 41.31 205 LYS A N 1
ATOM 1640 C CA . LYS A 1 205 ? -20.008 22.663 -6.101 1.00 41.31 205 LYS A CA 1
ATOM 1641 C C . LYS A 1 205 ? -21.081 23.582 -5.544 1.00 41.31 205 LYS A C 1
ATOM 1643 O O . LYS A 1 205 ? -22.053 23.141 -4.947 1.00 41.31 205 LYS A O 1
ATOM 1648 N N . GLY A 1 206 ? -20.892 24.883 -5.744 1.00 40.72 206 GLY A N 1
ATOM 1649 C CA . GLY A 1 206 ? -21.931 25.858 -5.443 1.00 40.72 206 GLY A CA 1
ATOM 1650 C C . GLY A 1 206 ? -21.454 27.300 -5.518 1.00 40.72 206 GLY A C 1
ATOM 1651 O O . GLY A 1 206 ? -20.711 27.741 -4.651 1.00 40.72 206 GLY A O 1
ATOM 1652 N N . LYS A 1 207 ? -21.999 28.019 -6.507 1.00 37.41 207 LYS A N 1
ATOM 1653 C CA . LYS A 1 207 ? -21.964 29.474 -6.745 1.00 37.41 207 LYS A CA 1
ATOM 1654 C C . LYS A 1 207 ? -20.770 30.009 -7.542 1.00 37.41 207 LYS A C 1
ATOM 1656 O O . LYS A 1 207 ? -19.908 30.710 -7.024 1.00 37.41 207 LYS A O 1
ATOM 1661 N N . ARG A 1 208 ? -20.822 29.796 -8.861 1.00 38.62 208 ARG A N 1
ATOM 1662 C CA . ARG A 1 208 ? -20.667 30.946 -9.762 1.00 38.62 208 ARG A CA 1
ATOM 1663 C C . ARG A 1 208 ? -22.048 31.585 -9.901 1.00 38.62 208 ARG A C 1
ATOM 1665 O O . ARG A 1 208 ? -23.013 30.875 -10.177 1.00 38.62 208 ARG A O 1
ATOM 1672 N N . ILE A 1 209 ? -22.093 32.861 -9.539 1.00 47.59 209 ILE A N 1
ATOM 1673 C CA . ILE A 1 209 ? -23.202 33.796 -9.732 1.00 47.59 209 ILE A CA 1
ATOM 1674 C C . ILE A 1 209 ? -23.276 34.111 -11.226 1.00 47.59 209 ILE A C 1
ATOM 1676 O O . ILE A 1 209 ? -22.181 34.177 -11.835 1.00 47.59 209 ILE A O 1
#

pLDDT: mean 75.44, std 20.87, range [29.06, 97.25]